Protein AF-0000000066074058 (afdb_homodimer)

Foldseek 3Di:
DQLQPDADDDAALPADADDPVNCVVLCVSLVQWDWDADPRATKTKHKKFADFQVVQVVLVVVLQVVCVVRVADWDWDGDTRMIMTIGDRPSHSYHDSNRSSSSNNSVVSCVVSVID/DQLQPDADDDAALPADADDPVNCVVLCVSLVQWDWDADPNATKTKHKKFADFQVVQVVLVVVLQVVCVVRVADWDWDGDTRMIMTIGDRPSHSYHDSNRSSSSNNSVVSCVVSVID

Nearest PDB structures (foldseek):
  2v6u-assembly1_A  TM=8.656E-01  e=1.182E-07  Toxoplasma gondii RH
  1ru0-assembly1_A  TM=8.839E-01  e=2.799E-07  Mus musculus
  4wil-assembly1_A  TM=8.843E-01  e=4.049E-07  Mus musculus
  3hxa-assembly1_D  TM=8.941E-01  e=5.180E-07  Rattus norvegicus
  4c45-assembly1_A  TM=8.573E-01  e=2.729E-06  Homo sapiens

Structure (mmCIF, N/CA/C/O backbone):
data_AF-0000000066074058-model_v1
#
loop_
_entity.id
_entity.type
_entity.pdbx_description
1 polymer 'Putative pterin-4-alpha-carbinolamine dehydratase 1'
#
loop_
_atom_site.group_PDB
_atom_site.id
_atom_site.type_symbol
_atom_site.label_atom_id
_atom_site.label_alt_id
_atom_site.label_comp_id
_atom_site.label_asym_id
_atom_site.label_entity_id
_atom_site.label_seq_id
_atom_site.pdbx_PDB_ins_code
_atom_site.Cartn_x
_atom_site.Cartn_y
_atom_site.Cartn_z
_atom_site.occupancy
_atom_site.B_iso_or_equiv
_atom_site.auth_seq_id
_atom_site.auth_comp_id
_atom_site.auth_asym_id
_atom_site.auth_atom_id
_atom_site.pdbx_PDB_model_num
ATOM 1 N N . MET A 1 1 ? 8.961 -29.406 -7.375 1 65.06 1 MET A N 1
ATOM 2 C CA . MET A 1 1 ? 9.688 -28.188 -7.734 1 65.06 1 MET A CA 1
ATOM 3 C C . MET A 1 1 ? 9.422 -27.078 -6.723 1 65.06 1 MET A C 1
ATOM 5 O O . MET A 1 1 ? 8.336 -27.016 -6.145 1 65.06 1 MET A O 1
ATOM 9 N N . ASN A 1 2 ? 10.461 -26.375 -6.328 1 87.06 2 ASN A N 1
ATOM 10 C CA . ASN A 1 2 ? 10.375 -25.297 -5.352 1 87.06 2 ASN A CA 1
ATOM 11 C C . ASN A 1 2 ? 9.625 -24.094 -5.914 1 87.06 2 ASN A C 1
ATOM 13 O O . ASN A 1 2 ? 9.828 -23.703 -7.07 1 87.06 2 ASN A O 1
ATOM 17 N N . LEU A 1 3 ? 8.648 -23.672 -5.285 1 92.69 3 LEU A N 1
ATOM 18 C CA . LEU A 1 3 ? 7.777 -22.578 -5.715 1 92.69 3 LEU A CA 1
ATOM 19 C C . LEU A 1 3 ? 8.594 -21.406 -6.223 1 92.69 3 LEU A C 1
ATOM 21 O O . LEU A 1 3 ? 8.234 -20.766 -7.223 1 92.69 3 LEU A O 1
ATOM 25 N N . THR A 1 4 ? 9.719 -21.172 -5.672 1 90.12 4 THR A N 1
ATOM 26 C CA . THR A 1 4 ? 10.508 -19.969 -5.969 1 90.12 4 THR A CA 1
ATOM 27 C C . THR A 1 4 ? 11.125 -20.062 -7.359 1 90.12 4 THR A C 1
ATOM 29 O O . THR A 1 4 ? 11.445 -19.047 -7.973 1 90.12 4 THR A O 1
ATOM 32 N N . GLU A 1 5 ? 11.203 -21.219 -7.887 1 92.25 5 GLU A N 1
ATOM 33 C CA . GLU A 1 5 ? 11.836 -21.438 -9.188 1 92.25 5 GLU A CA 1
ATOM 34 C C . GLU A 1 5 ? 10.805 -21.422 -10.312 1 92.25 5 GLU A C 1
ATOM 36 O O . GLU A 1 5 ? 11.164 -21.422 -11.492 1 92.25 5 GLU A O 1
ATOM 41 N N . GLN A 1 6 ? 9.641 -21.438 -9.945 1 93.5 6 GLN A N 1
ATOM 42 C CA . GLN A 1 6 ? 8.586 -21.453 -10.945 1 93.5 6 GLN A CA 1
ATOM 43 C C . GLN A 1 6 ? 8.305 -20.062 -11.477 1 93.5 6 GLN A C 1
ATOM 45 O O . GLN A 1 6 ? 8.742 -19.062 -10.891 1 93.5 6 GLN A O 1
ATOM 50 N N . ARG A 1 7 ? 7.656 -20.031 -12.641 1 95.19 7 ARG A N 1
ATOM 51 C CA . ARG A 1 7 ? 7.215 -18.781 -13.273 1 95.19 7 ARG A CA 1
ATOM 52 C C . ARG A 1 7 ? 5.695 -18.734 -13.367 1 95.19 7 ARG A C 1
ATOM 54 O O . ARG A 1 7 ? 5.035 -19.766 -13.492 1 95.19 7 ARG A O 1
ATOM 61 N N . CYS A 1 8 ? 5.238 -17.531 -13.312 1 96.06 8 CYS A N 1
ATOM 62 C CA . CYS A 1 8 ? 3.797 -17.359 -13.453 1 96.06 8 CYS A CA 1
ATOM 63 C C . CYS A 1 8 ? 3.35 -17.578 -14.891 1 96.06 8 CYS A C 1
ATOM 65 O O . CYS A 1 8 ? 4.129 -17.375 -15.82 1 96.06 8 CYS A O 1
ATOM 67 N N . THR A 1 9 ? 2.143 -18.016 -14.977 1 92.62 9 THR A N 1
ATOM 68 C CA . THR A 1 9 ? 1.479 -18.094 -16.281 1 92.62 9 THR A CA 1
ATOM 69 C C . THR A 1 9 ? 0.478 -16.953 -16.438 1 92.62 9 THR A C 1
ATOM 71 O O . THR A 1 9 ? 0.12 -16.281 -15.469 1 92.62 9 THR A O 1
ATOM 74 N N . ALA A 1 10 ? 0.08 -16.75 -17.75 1 87.12 10 ALA A N 1
ATOM 75 C CA . ALA A 1 10 ? -0.843 -15.648 -18.016 1 87.12 10 ALA A CA 1
ATOM 76 C C . ALA A 1 10 ? -2.16 -15.836 -17.266 1 87.12 10 ALA A C 1
ATOM 78 O O . ALA A 1 10 ? -2.686 -16.953 -17.203 1 87.12 10 ALA A O 1
ATOM 79 N N . CYS A 1 11 ? -2.584 -14.781 -16.719 1 83.75 11 CYS A N 1
ATOM 80 C CA . CYS A 1 11 ? -3.871 -14.82 -16.031 1 83.75 11 CYS A CA 1
ATOM 81 C C . CYS A 1 11 ? -5.023 -14.742 -17.031 1 83.75 11 CYS A C 1
ATOM 83 O O . CYS A 1 11 ? -5.07 -13.836 -17.859 1 83.75 11 CYS A O 1
ATOM 85 N N . ARG A 1 12 ? -5.812 -15.656 -16.953 1 88.56 12 ARG A N 1
ATOM 86 C CA . ARG A 1 12 ? -6.996 -15.742 -17.797 1 88.56 12 ARG A CA 1
ATOM 87 C C . ARG A 1 12 ? -8.242 -16.047 -16.984 1 88.56 12 ARG A C 1
ATOM 89 O O . ARG A 1 12 ? -8.164 -16.719 -15.953 1 88.56 12 ARG A O 1
ATOM 96 N N . PRO A 1 13 ? -9.375 -15.516 -17.469 1 90.75 13 PRO A N 1
ATOM 97 C CA . PRO A 1 13 ? -10.609 -15.742 -16.719 1 90.75 13 PRO A CA 1
ATOM 98 C C . PRO A 1 13 ? -10.945 -17.234 -16.562 1 90.75 13 PRO A C 1
ATOM 100 O O . PRO A 1 13 ? -11.703 -17.609 -15.672 1 90.75 13 PRO A O 1
ATOM 103 N N . ASP A 1 14 ? -10.383 -18.031 -17.406 1 90.88 14 ASP A N 1
ATOM 104 C CA . ASP A 1 14 ? -10.68 -19.453 -17.344 1 90.88 14 ASP A CA 1
ATOM 105 C C . ASP A 1 14 ? -9.547 -20.234 -16.672 1 90.88 14 ASP A C 1
ATOM 107 O O . ASP A 1 14 ? -9.539 -21.453 -16.688 1 90.88 14 ASP A O 1
ATOM 111 N N . ALA A 1 15 ? -8.672 -19.484 -16.125 1 91.19 15 ALA A N 1
ATOM 112 C CA . ALA A 1 15 ? -7.57 -20.141 -15.43 1 91.19 15 ALA A CA 1
ATOM 113 C C . ALA A 1 15 ? -8.078 -20.984 -14.266 1 91.19 15 ALA A C 1
ATOM 115 O O . ALA A 1 15 ? -9.016 -20.594 -13.57 1 91.19 15 ALA A O 1
ATOM 116 N N . PRO A 1 16 ? -7.527 -22.078 -14.055 1 93.06 16 PRO A N 1
ATOM 117 C CA . PRO A 1 16 ? -7.996 -22.953 -12.969 1 93.06 16 PRO A CA 1
ATOM 118 C C . PRO A 1 16 ? -7.676 -22.391 -11.586 1 93.06 16 PRO A C 1
ATOM 120 O O . PRO A 1 16 ? -6.562 -21.922 -11.344 1 93.06 16 PRO A O 1
ATOM 123 N N . ARG A 1 17 ? -8.672 -22.531 -10.719 1 95.81 17 ARG A N 1
ATOM 124 C CA . ARG A 1 17 ? -8.422 -22.281 -9.305 1 95.81 17 ARG A CA 1
ATOM 125 C C . ARG A 1 17 ? -7.68 -23.453 -8.664 1 95.81 17 ARG A C 1
ATOM 127 O O . ARG A 1 17 ? -7.863 -24.609 -9.062 1 95.81 17 ARG A O 1
ATOM 134 N N . VAL A 1 18 ? -6.883 -23.062 -7.73 1 96.5 18 VAL A N 1
ATOM 135 C CA . VAL A 1 18 ? -6.297 -24.156 -6.969 1 96.5 18 VAL A CA 1
ATOM 136 C C . VAL A 1 18 ? -7.383 -24.844 -6.141 1 96.5 18 VAL A C 1
ATOM 138 O O . VAL A 1 18 ? -8.281 -24.188 -5.617 1 96.5 18 VAL A O 1
ATOM 141 N N . GLY A 1 19 ? -7.355 -26.125 -6.086 1 95.38 19 GLY A N 1
ATOM 142 C CA . GLY A 1 19 ? -8.266 -26.906 -5.27 1 95.38 19 GLY A CA 1
ATOM 143 C C . GLY A 1 19 ? -7.68 -27.297 -3.924 1 95.38 19 GLY A C 1
ATOM 144 O O . GLY A 1 19 ? -6.531 -26.953 -3.621 1 95.38 19 GLY A O 1
ATOM 145 N N . ALA A 1 20 ? -8.469 -27.969 -3.174 1 96.12 20 ALA A N 1
ATOM 146 C CA . ALA A 1 20 ? -8.094 -28.344 -1.812 1 96.12 20 ALA A CA 1
ATOM 147 C C . ALA A 1 20 ? -6.812 -29.172 -1.803 1 96.12 20 ALA A C 1
ATOM 149 O O . ALA A 1 20 ? -5.941 -28.969 -0.953 1 96.12 20 ALA A O 1
ATOM 150 N N . ALA A 1 21 ? -6.699 -30.031 -2.662 1 96.81 21 ALA A N 1
ATOM 151 C CA . ALA A 1 21 ? -5.52 -30.906 -2.729 1 96.81 21 ALA A CA 1
ATOM 152 C C . ALA A 1 21 ? -4.27 -30.094 -3.072 1 96.81 21 ALA A C 1
ATOM 154 O O . ALA A 1 21 ? -3.209 -30.312 -2.479 1 96.81 21 ALA A O 1
ATOM 155 N N . GLU A 1 22 ? -4.422 -29.266 -4.055 1 96.38 22 GLU A N 1
ATOM 156 C CA . GLU A 1 22 ? -3.295 -28.422 -4.445 1 96.38 22 GLU A CA 1
ATOM 157 C C . GLU A 1 22 ? -2.883 -27.484 -3.314 1 96.38 22 GLU A C 1
ATOM 159 O O . GLU A 1 22 ? -1.69 -27.281 -3.076 1 96.38 22 GLU A O 1
ATOM 164 N N . ILE A 1 23 ? -3.848 -26.922 -2.654 1 97.19 23 ILE A N 1
ATOM 165 C CA . ILE A 1 23 ? -3.561 -26.047 -1.519 1 97.19 23 ILE A CA 1
ATOM 166 C C . ILE A 1 23 ? -2.773 -26.828 -0.463 1 97.19 23 ILE A C 1
ATOM 168 O O . ILE A 1 23 ? -1.804 -26.312 0.098 1 97.19 23 ILE A O 1
ATOM 172 N N . ALA A 1 24 ? -3.178 -28.016 -0.212 1 96.81 24 ALA A N 1
ATOM 173 C CA . ALA A 1 24 ? -2.523 -28.859 0.788 1 96.81 24 ALA A CA 1
ATOM 174 C C . ALA A 1 24 ? -1.065 -29.125 0.417 1 96.81 24 ALA A C 1
ATOM 176 O O . ALA A 1 24 ? -0.217 -29.297 1.295 1 96.81 24 ALA A O 1
ATOM 177 N N . GLU A 1 25 ? -0.834 -29.141 -0.792 1 96.31 25 GLU A N 1
ATOM 178 C CA . GLU A 1 25 ? 0.521 -29.359 -1.288 1 96.31 25 GLU A CA 1
ATOM 179 C C . GLU A 1 25 ? 1.338 -28.062 -1.257 1 96.31 25 GLU A C 1
ATOM 181 O O . GLU A 1 25 ? 2.502 -28.078 -0.848 1 96.31 25 GLU A O 1
ATOM 186 N N . LEU A 1 26 ? 0.793 -26.969 -1.676 1 97.44 26 LEU A N 1
ATOM 187 C CA . LEU A 1 26 ? 1.511 -25.734 -1.926 1 97.44 26 LEU A CA 1
ATOM 188 C C . LEU A 1 26 ? 1.667 -24.922 -0.641 1 97.44 26 LEU A C 1
ATOM 190 O O . LEU A 1 26 ? 2.73 -24.359 -0.385 1 97.44 26 LEU A O 1
ATOM 194 N N . HIS A 1 27 ? 0.686 -24.859 0.204 1 98 27 HIS A N 1
ATOM 195 C CA . HIS A 1 27 ? 0.625 -23.938 1.34 1 98 27 HIS A CA 1
ATOM 196 C C . HIS A 1 27 ? 1.728 -24.25 2.35 1 98 27 HIS A C 1
ATOM 198 O O . HIS A 1 27 ? 2.34 -23.328 2.9 1 98 27 HIS A O 1
ATOM 204 N N . PRO A 1 28 ? 2.076 -25.547 2.598 1 97.69 28 PRO A N 1
ATOM 205 C CA . PRO A 1 28 ? 3.156 -25.859 3.539 1 97.69 28 PRO A CA 1
ATOM 206 C C . PRO A 1 28 ? 4.496 -25.266 3.109 1 97.69 28 PRO A C 1
ATOM 208 O O . PRO A 1 28 ? 5.41 -25.141 3.93 1 97.69 28 PRO A O 1
ATOM 211 N N . GLN A 1 29 ? 4.613 -24.922 1.858 1 97.31 29 GLN A N 1
ATOM 212 C CA . GLN A 1 29 ? 5.859 -24.359 1.337 1 97.31 29 GLN A CA 1
ATOM 213 C C . GLN A 1 29 ? 5.969 -22.875 1.643 1 97.31 29 GLN A C 1
ATOM 215 O O . GLN A 1 29 ? 7.039 -22.281 1.486 1 97.31 29 GLN A O 1
ATOM 220 N N . ILE A 1 30 ? 4.93 -22.266 1.998 1 98.12 30 ILE A N 1
ATOM 221 C CA . ILE A 1 30 ? 4.871 -20.859 2.414 1 98.12 30 ILE A CA 1
ATOM 222 C C . ILE A 1 30 ? 4.145 -20.75 3.75 1 98.12 30 ILE A C 1
ATOM 224 O O . ILE A 1 30 ? 3.123 -20.062 3.854 1 98.12 30 ILE A O 1
ATOM 228 N N . PRO A 1 31 ? 4.68 -21.266 4.777 1 97.69 31 PRO A N 1
ATOM 229 C CA . PRO A 1 31 ? 3.947 -21.484 6.023 1 97.69 31 PRO A CA 1
ATOM 230 C C . PRO A 1 31 ? 3.586 -20.188 6.742 1 97.69 31 PRO A C 1
ATOM 232 O O . PRO A 1 31 ? 2.691 -20.172 7.594 1 97.69 31 PRO A O 1
ATOM 235 N N . ALA A 1 32 ? 4.215 -19.094 6.434 1 98.5 32 ALA A N 1
ATOM 236 C CA . ALA A 1 32 ? 3.945 -17.844 7.129 1 98.5 32 ALA A CA 1
ATOM 237 C C . ALA A 1 32 ? 2.789 -17.094 6.477 1 98.5 32 ALA A C 1
ATOM 239 O O . ALA A 1 32 ? 2.34 -16.062 6.992 1 98.5 32 ALA A O 1
ATOM 240 N N . TRP A 1 33 ? 2.383 -17.547 5.328 1 98.81 33 TRP A N 1
ATOM 241 C CA . TRP A 1 33 ? 1.274 -16.922 4.613 1 98.81 33 TRP A CA 1
ATOM 242 C C . TRP A 1 33 ? -0.063 -17.469 5.102 1 98.81 33 TRP A C 1
ATOM 244 O O . TRP A 1 33 ? -0.198 -18.672 5.34 1 98.81 33 TRP A O 1
ATOM 254 N N . ARG A 1 34 ? -1.002 -16.641 5.211 1 98.81 34 ARG A N 1
ATOM 255 C CA . ARG A 1 34 ? -2.361 -17.016 5.578 1 98.81 34 ARG A CA 1
ATOM 256 C C . ARG A 1 34 ? -3.295 -16.938 4.375 1 98.81 34 ARG A C 1
ATOM 258 O O . ARG A 1 34 ? -3.188 -16.031 3.557 1 98.81 34 ARG A O 1
ATOM 265 N N . ILE A 1 35 ? -4.172 -17.891 4.316 1 98.62 35 ILE A N 1
ATOM 266 C CA . ILE A 1 35 ? -5.277 -17.781 3.371 1 98.62 35 ILE A CA 1
ATOM 267 C C . ILE A 1 35 ? -6.477 -17.109 4.047 1 98.62 35 ILE A C 1
ATOM 269 O O . ILE A 1 35 ? -7.016 -17.641 5.023 1 98.62 35 ILE A O 1
ATOM 273 N N . VAL A 1 36 ? -6.855 -15.992 3.564 1 98.62 36 VAL A N 1
ATOM 274 C CA . VAL A 1 36 ? -7.965 -15.227 4.133 1 98.62 36 VAL A CA 1
ATOM 275 C C . VAL A 1 36 ? -9.047 -15.023 3.074 1 98.62 36 VAL A C 1
ATOM 277 O O . VAL A 1 36 ? -8.797 -15.203 1.88 1 98.62 36 VAL A O 1
ATOM 280 N N . GLU A 1 37 ? -10.188 -14.742 3.557 1 97.88 37 GLU A N 1
ATOM 281 C CA . GLU A 1 37 ? -11.289 -14.391 2.658 1 97.88 37 GLU A CA 1
ATOM 282 C C . GLU A 1 37 ? -11.703 -12.938 2.832 1 97.88 37 GLU A C 1
ATOM 284 O O . GLU A 1 37 ? -12.039 -12.508 3.938 1 97.88 37 GLU A O 1
ATOM 289 N N . ILE A 1 38 ? -11.633 -12.195 1.768 1 96.38 38 ILE A N 1
ATOM 290 C CA . ILE A 1 38 ? -12.055 -10.805 1.761 1 96.38 38 ILE A CA 1
ATOM 291 C C . ILE A 1 38 ? -13.148 -10.602 0.715 1 96.38 38 ILE A C 1
ATOM 293 O O . ILE A 1 38 ? -12.922 -10.805 -0.48 1 96.38 38 ILE A O 1
ATOM 297 N N . GLU A 1 39 ? -14.281 -10.227 1.19 1 95.06 39 GLU A N 1
ATOM 298 C CA . GLU A 1 39 ? -15.43 -10.016 0.314 1 95.06 39 GLU A CA 1
ATOM 299 C C . GLU A 1 39 ? -15.68 -11.242 -0.564 1 95.06 39 GLU A C 1
ATOM 301 O O . GLU A 1 39 ? -15.859 -11.109 -1.778 1 95.06 39 GLU A O 1
ATOM 306 N N . GLY A 1 40 ? -15.5 -12.352 -0.055 1 96.31 40 GLY A N 1
ATOM 307 C CA . GLY A 1 40 ? -15.82 -13.602 -0.718 1 96.31 40 GLY A CA 1
ATOM 308 C C . GLY A 1 40 ? -14.695 -14.117 -1.597 1 96.31 40 GLY A C 1
ATOM 309 O O . GLY A 1 40 ? -14.852 -15.125 -2.291 1 96.31 40 GLY A O 1
ATOM 310 N N . THR A 1 41 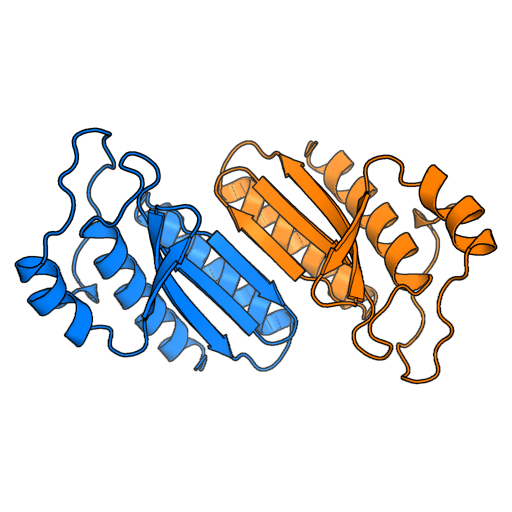? -13.562 -13.469 -1.601 1 97.69 41 THR A N 1
ATOM 311 C CA . THR A 1 41 ? -12.43 -13.836 -2.447 1 97.69 41 THR A CA 1
ATOM 312 C C . THR A 1 41 ? -11.25 -14.305 -1.601 1 97.69 41 THR A C 1
ATOM 314 O O . THR A 1 41 ? -10.742 -13.547 -0.771 1 97.69 41 THR A O 1
ATOM 317 N N . PRO A 1 42 ? -10.875 -15.562 -1.79 1 98.25 42 PRO A N 1
ATOM 318 C CA . PRO A 1 42 ? -9.68 -16 -1.068 1 98.25 42 PRO A CA 1
ATOM 319 C C . PRO A 1 42 ? -8.406 -15.32 -1.566 1 98.25 42 PRO A C 1
ATOM 321 O O . PRO A 1 42 ? -8.25 -15.094 -2.77 1 98.25 42 PRO A O 1
ATOM 324 N N . ARG A 1 43 ? -7.523 -14.992 -0.591 1 98.69 43 ARG A N 1
ATOM 325 C CA . ARG A 1 43 ? -6.242 -14.344 -0.856 1 98.69 43 ARG A CA 1
ATOM 326 C C . ARG A 1 43 ? -5.148 -14.914 0.041 1 98.69 43 ARG A C 1
ATOM 328 O O . ARG A 1 43 ? -5.43 -15.422 1.126 1 98.69 43 ARG A O 1
ATOM 335 N N . LEU A 1 44 ? -3.941 -14.938 -0.45 1 98.88 44 LEU A N 1
ATOM 336 C CA . LEU A 1 44 ? -2.76 -15.141 0.381 1 98.88 44 LEU A CA 1
ATOM 337 C C . LEU A 1 44 ? -2.264 -13.82 0.96 1 98.88 44 LEU A C 1
ATOM 339 O O . LEU A 1 44 ? -1.997 -12.875 0.217 1 98.88 44 LEU A O 1
ATOM 343 N N . GLU A 1 45 ? -2.139 -13.766 2.33 1 98.94 45 GLU A N 1
ATOM 344 C CA . GLU A 1 45 ? -1.68 -12.523 2.941 1 98.94 45 GLU A CA 1
ATOM 345 C C . GLU A 1 45 ? -0.553 -12.781 3.938 1 98.94 45 GLU A C 1
ATOM 347 O O . GLU A 1 45 ? -0.568 -13.781 4.656 1 98.94 45 GLU A O 1
ATOM 352 N N . ARG A 1 46 ? 0.362 -11.922 3.953 1 98.88 46 ARG A N 1
ATOM 353 C CA . ARG A 1 46 ? 1.449 -11.898 4.926 1 98.88 46 ARG A CA 1
ATOM 354 C C . ARG A 1 46 ? 1.919 -10.477 5.195 1 98.88 46 ARG A C 1
ATOM 356 O O . ARG A 1 46 ? 2.02 -9.664 4.27 1 98.88 46 ARG A O 1
ATOM 363 N N . GLN A 1 47 ? 2.088 -10.141 6.441 1 98.88 47 GLN A N 1
ATOM 364 C CA . GLN A 1 47 ? 2.656 -8.867 6.867 1 98.88 47 GLN A CA 1
ATOM 365 C C . GLN A 1 47 ? 4.152 -8.992 7.137 1 98.88 47 GLN A C 1
ATOM 367 O O . GLN A 1 47 ? 4.586 -9.898 7.855 1 98.88 47 GLN A O 1
ATOM 372 N N . PHE A 1 48 ? 4.938 -8.125 6.531 1 98.94 48 PHE A N 1
ATOM 373 C CA . PHE A 1 48 ? 6.379 -8.078 6.73 1 98.94 48 PHE A CA 1
ATOM 374 C C . PHE A 1 48 ? 6.773 -6.875 7.57 1 98.94 48 PHE A C 1
ATOM 376 O O . PHE A 1 48 ? 6.258 -5.773 7.367 1 98.94 48 PHE A O 1
ATOM 383 N N . ARG A 1 49 ? 7.699 -7.082 8.539 1 98.69 49 ARG A N 1
ATOM 384 C CA . ARG A 1 49 ? 8.211 -6.012 9.383 1 98.69 49 ARG A CA 1
ATOM 385 C C . ARG A 1 49 ? 9.57 -5.52 8.883 1 98.69 49 ARG A C 1
ATOM 387 O O . ARG A 1 49 ? 10.43 -6.32 8.516 1 98.69 49 ARG A O 1
ATOM 394 N N . LEU A 1 50 ? 9.68 -4.246 8.766 1 98.56 50 LEU A N 1
ATOM 395 C CA . LEU A 1 50 ? 10.898 -3.541 8.367 1 98.56 50 LEU A CA 1
ATOM 396 C C . LEU A 1 50 ? 11.312 -2.537 9.438 1 98.56 50 LEU A C 1
ATOM 398 O O . LEU A 1 50 ? 10.586 -2.324 10.414 1 98.56 50 LEU A O 1
ATOM 402 N N . ARG A 1 51 ? 12.461 -1.932 9.289 1 97.31 51 ARG A N 1
ATOM 403 C CA . ARG A 1 51 ? 13.008 -1.059 10.32 1 97.31 51 ARG A CA 1
ATOM 404 C C . ARG A 1 51 ? 12.289 0.287 10.336 1 97.31 51 ARG A C 1
ATOM 406 O O . ARG A 1 51 ? 12.117 0.894 11.398 1 97.31 51 ARG A O 1
ATOM 413 N N . ASP A 1 52 ? 11.969 0.818 9.203 1 98 52 ASP A N 1
ATOM 414 C CA . ASP A 1 52 ? 11.367 2.143 9.086 1 98 52 ASP A CA 1
ATOM 415 C C . ASP A 1 52 ? 10.57 2.27 7.785 1 98 52 ASP A C 1
ATOM 417 O O . ASP A 1 52 ? 10.367 1.282 7.078 1 98 52 ASP A O 1
ATOM 421 N N . PHE A 1 53 ? 10.086 3.475 7.621 1 98.56 53 PHE A N 1
ATOM 422 C CA . PHE A 1 53 ? 9.234 3.715 6.465 1 98.56 53 PHE A CA 1
ATOM 423 C C . PHE A 1 53 ? 10.031 3.621 5.172 1 98.56 53 PHE A C 1
ATOM 425 O O . PHE A 1 53 ? 9.547 3.098 4.168 1 98.56 53 PHE A O 1
ATOM 432 N N . ARG A 1 54 ? 11.234 4.086 5.18 1 98.31 54 ARG A N 1
ATOM 433 C CA . ARG A 1 54 ? 12.102 4.035 4.004 1 98.31 54 ARG A CA 1
ATOM 434 C C . ARG A 1 54 ? 12.328 2.598 3.551 1 98.31 54 ARG A C 1
ATOM 436 O O . ARG A 1 54 ? 12.25 2.295 2.357 1 98.31 54 ARG A O 1
ATOM 443 N N . GLU A 1 55 ? 12.586 1.72 4.461 1 98.69 55 GLU A N 1
ATOM 444 C CA . GLU A 1 55 ? 12.781 0.313 4.121 1 98.69 55 GLU A CA 1
ATOM 445 C C . GLU A 1 55 ? 11.477 -0.329 3.66 1 98.69 55 GLU A C 1
ATOM 447 O O . GLU A 1 55 ? 11.484 -1.214 2.801 1 98.69 55 GLU A O 1
ATOM 452 N N . ALA A 1 56 ? 10.383 0.112 4.25 1 98.88 56 ALA A N 1
ATOM 453 C CA . ALA A 1 56 ? 9.086 -0.404 3.814 1 98.88 56 ALA A CA 1
ATOM 454 C C . ALA A 1 56 ? 8.812 -0.034 2.359 1 98.88 56 ALA A C 1
ATOM 456 O O . ALA A 1 56 ? 8.367 -0.874 1.571 1 98.88 56 ALA A O 1
ATOM 457 N N . ILE A 1 57 ? 9.102 1.239 2.02 1 98.88 57 ILE A N 1
ATOM 458 C CA . ILE A 1 57 ? 8.914 1.679 0.642 1 98.88 57 ILE A CA 1
ATOM 459 C C . ILE A 1 57 ? 9.844 0.887 -0.281 1 98.88 57 ILE A C 1
ATOM 461 O O . ILE A 1 57 ? 9.414 0.419 -1.341 1 98.88 57 ILE A O 1
ATOM 465 N N . ALA A 1 58 ? 11.062 0.655 0.12 1 98.81 58 ALA A N 1
ATOM 466 C CA . ALA A 1 58 ? 12.008 -0.098 -0.695 1 98.81 58 ALA A CA 1
ATOM 467 C C . ALA A 1 58 ? 11.523 -1.526 -0.925 1 98.81 58 ALA A C 1
ATOM 469 O O . ALA A 1 58 ? 11.656 -2.064 -2.025 1 98.81 58 ALA A O 1
ATOM 470 N N . PHE A 1 59 ? 11.031 -2.182 0.114 1 98.94 59 PHE A N 1
ATOM 471 C CA . PHE A 1 59 ? 10.5 -3.533 -0.006 1 98.94 59 PHE A CA 1
ATOM 472 C C . PHE A 1 59 ? 9.32 -3.564 -0.966 1 98.94 59 PHE A C 1
ATOM 474 O O . PHE A 1 59 ? 9.219 -4.461 -1.805 1 98.94 59 PHE A O 1
ATOM 481 N N . THR A 1 60 ? 8.43 -2.564 -0.814 1 98.94 60 THR A N 1
ATOM 482 C CA . THR A 1 60 ? 7.293 -2.424 -1.72 1 98.94 60 THR A CA 1
ATOM 483 C C . THR A 1 60 ? 7.766 -2.357 -3.17 1 98.94 60 THR A C 1
ATOM 485 O O . THR A 1 60 ? 7.211 -3.033 -4.039 1 98.94 60 THR A O 1
ATOM 488 N N . VAL A 1 61 ? 8.781 -1.602 -3.434 1 98.88 61 VAL A N 1
ATOM 489 C CA . VAL A 1 61 ? 9.32 -1.433 -4.777 1 98.88 61 VAL A CA 1
ATOM 490 C C . VAL A 1 61 ? 9.898 -2.756 -5.273 1 98.88 61 VAL A C 1
ATOM 492 O O . VAL A 1 61 ? 9.656 -3.16 -6.414 1 98.88 61 VAL A O 1
ATOM 495 N N . ARG A 1 62 ? 10.609 -3.441 -4.445 1 98.88 62 ARG A N 1
ATOM 496 C CA . ARG A 1 62 ? 11.234 -4.703 -4.84 1 98.88 62 ARG A CA 1
ATOM 497 C C . ARG A 1 62 ? 10.18 -5.75 -5.18 1 98.88 62 ARG A C 1
ATOM 499 O O . ARG A 1 62 ? 10.297 -6.453 -6.188 1 98.88 62 ARG A O 1
ATOM 506 N N . VAL A 1 63 ? 9.211 -5.926 -4.309 1 98.88 63 VAL A N 1
ATOM 507 C CA . VAL A 1 63 ? 8.125 -6.855 -4.594 1 98.88 63 VAL A CA 1
ATOM 508 C C . VAL A 1 63 ? 7.418 -6.445 -5.883 1 98.88 63 VAL A C 1
ATOM 510 O O . VAL A 1 63 ? 7.078 -7.293 -6.711 1 98.88 63 VAL A O 1
ATOM 513 N N . GLY A 1 64 ? 7.176 -5.125 -6.059 1 98.88 64 GLY A N 1
ATOM 514 C CA . GLY A 1 64 ? 6.559 -4.613 -7.273 1 98.88 64 GLY A CA 1
ATOM 515 C C . GLY A 1 64 ? 7.328 -4.969 -8.531 1 98.88 64 GLY A C 1
ATOM 516 O O . GLY A 1 64 ? 6.734 -5.297 -9.555 1 98.88 64 GLY A O 1
ATOM 517 N N . GLU A 1 65 ? 8.648 -4.812 -8.477 1 98.75 65 GLU A N 1
ATOM 518 C CA . GLU A 1 65 ? 9.492 -5.164 -9.609 1 98.75 65 GLU A CA 1
ATOM 519 C C . GLU A 1 65 ? 9.328 -6.633 -9.992 1 98.75 65 GLU A C 1
ATOM 521 O O . GLU A 1 65 ? 9.234 -6.969 -11.172 1 98.75 65 GLU A O 1
ATOM 526 N N . GLU A 1 66 ? 9.336 -7.516 -9 1 98.56 66 GLU A N 1
ATOM 527 C CA . GLU A 1 66 ? 9.109 -8.938 -9.266 1 98.56 66 GLU A CA 1
ATOM 528 C C . GLU A 1 66 ? 7.723 -9.18 -9.852 1 98.56 66 GLU A C 1
ATOM 530 O O . GLU A 1 66 ? 7.566 -9.984 -10.766 1 98.56 66 GLU A O 1
ATOM 535 N N . ALA A 1 67 ? 6.715 -8.531 -9.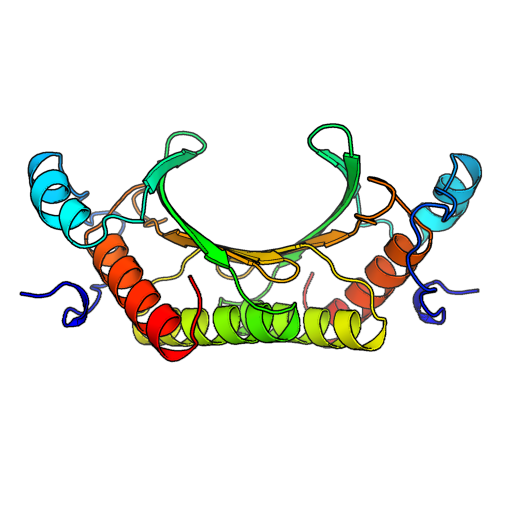305 1 98.62 67 ALA A N 1
ATOM 536 C CA . ALA A 1 67 ? 5.344 -8.625 -9.805 1 98.62 67 ALA A CA 1
ATOM 537 C C . ALA A 1 67 ? 5.27 -8.258 -11.281 1 98.62 67 ALA A C 1
ATOM 539 O O . ALA A 1 67 ? 4.609 -8.938 -12.07 1 98.62 67 ALA A O 1
ATOM 540 N N . GLU A 1 68 ? 5.973 -7.156 -11.656 1 98.31 68 GLU A N 1
ATOM 541 C CA . GLU A 1 68 ? 6.023 -6.727 -13.055 1 98.31 68 GLU A CA 1
ATOM 542 C C . GLU A 1 68 ? 6.715 -7.77 -13.922 1 98.31 68 GLU A C 1
ATOM 544 O O . GLU A 1 68 ? 6.23 -8.102 -15.008 1 98.31 68 GLU A O 1
ATOM 549 N N . ALA A 1 69 ? 7.812 -8.281 -13.453 1 97.81 69 ALA A N 1
ATOM 550 C CA . ALA A 1 69 ? 8.578 -9.273 -14.203 1 97.81 69 ALA A CA 1
ATOM 551 C C . ALA A 1 69 ? 7.742 -10.516 -14.477 1 97.81 69 ALA A C 1
ATOM 553 O O . ALA A 1 69 ? 7.875 -11.148 -15.531 1 97.81 69 ALA A O 1
ATOM 554 N N . GLU A 1 70 ? 6.883 -10.859 -13.57 1 97.81 70 GLU A N 1
ATOM 555 C CA . GLU A 1 70 ? 6.098 -12.086 -13.656 1 97.81 70 GLU A CA 1
ATOM 556 C C . GLU A 1 70 ? 4.723 -11.828 -14.266 1 97.81 70 GLU A C 1
ATOM 558 O O . GLU A 1 70 ? 3.988 -12.766 -14.578 1 97.81 70 GLU A O 1
ATOM 563 N N . GLY A 1 71 ? 4.391 -10.547 -14.367 1 97 71 GLY A N 1
ATOM 564 C CA . GLY A 1 71 ? 3.094 -10.195 -14.93 1 97 71 GLY A CA 1
ATOM 565 C C . GLY A 1 71 ? 1.934 -10.57 -14.023 1 97 71 GLY A C 1
ATOM 566 O O . GLY A 1 71 ? 0.859 -10.938 -14.5 1 97 71 GLY A O 1
ATOM 567 N N . HIS A 1 72 ? 2.064 -10.641 -12.742 1 98.12 72 HIS A N 1
ATOM 568 C CA . HIS A 1 72 ? 1.079 -10.938 -11.703 1 98.12 72 HIS A CA 1
ATOM 569 C C . HIS A 1 72 ? 1.209 -9.969 -10.531 1 98.12 72 HIS A C 1
ATOM 571 O O . HIS A 1 72 ? 2.295 -9.805 -9.977 1 98.12 72 HIS A O 1
ATOM 577 N N . HIS A 1 73 ? 0.063 -9.297 -10.211 1 98.62 73 HIS A N 1
ATOM 578 C CA . HIS A 1 73 ? 0.206 -8.125 -9.359 1 98.62 73 HIS A CA 1
ATOM 579 C C . HIS A 1 73 ? -0.576 -8.289 -8.062 1 98.62 73 HIS A C 1
ATOM 581 O O . HIS A 1 73 ? -1.714 -8.766 -8.07 1 98.62 73 HIS A O 1
ATOM 587 N N . PRO A 1 74 ? 0.047 -7.91 -6.945 1 98.75 74 PRO A N 1
ATOM 588 C CA . PRO A 1 74 ? -0.562 -7.98 -5.617 1 98.75 74 PRO A CA 1
ATOM 589 C C . PRO A 1 74 ? -1.245 -6.676 -5.211 1 98.75 74 PRO A C 1
ATOM 591 O O . PRO A 1 74 ? -1.274 -5.719 -5.992 1 98.75 74 PRO A O 1
ATOM 594 N N . ALA A 1 75 ? -1.836 -6.676 -4.082 1 98.88 75 ALA A N 1
ATOM 595 C CA . ALA A 1 75 ? -2.064 -5.477 -3.277 1 98.88 75 ALA A CA 1
ATOM 596 C C . ALA A 1 75 ? -0.979 -5.312 -2.217 1 98.88 75 ALA A C 1
ATOM 598 O O . ALA A 1 75 ? -0.608 -6.277 -1.544 1 98.88 75 ALA A O 1
ATOM 599 N N . LEU A 1 76 ? -0.379 -4.105 -2.053 1 98.94 76 LEU A N 1
ATOM 600 C CA . LEU A 1 76 ? 0.682 -3.797 -1.101 1 98.94 76 LEU A CA 1
ATOM 601 C C . LEU A 1 76 ? 0.267 -2.662 -0.171 1 98.94 76 LEU A C 1
ATOM 603 O O . LEU A 1 76 ? 0.103 -1.522 -0.612 1 98.94 76 LEU A O 1
ATOM 607 N N . LEU A 1 77 ? 0.018 -2.979 1.059 1 98.94 77 LEU A N 1
ATOM 608 C CA . LEU A 1 77 ? -0.223 -1.948 2.064 1 98.94 77 LEU A CA 1
ATOM 609 C C . LEU A 1 77 ? 1.068 -1.582 2.787 1 98.94 77 LEU A C 1
ATOM 611 O O . LEU A 1 77 ? 1.601 -2.383 3.561 1 98.94 77 LEU A O 1
A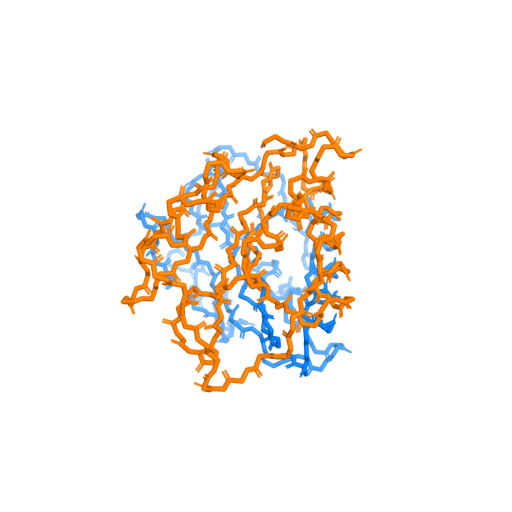TOM 615 N N . THR A 1 78 ? 1.556 -0.399 2.525 1 98.94 78 THR A N 1
ATOM 616 C CA . THR A 1 78 ? 2.814 0.082 3.086 1 98.94 78 THR A CA 1
ATOM 617 C C . THR A 1 78 ? 2.559 1.09 4.203 1 98.94 78 THR A C 1
ATOM 619 O O . THR A 1 78 ? 1.854 2.082 4.004 1 98.94 78 THR A O 1
ATOM 622 N N . GLU A 1 79 ? 3.055 0.816 5.344 1 98.56 79 GLU A N 1
ATOM 623 C CA . GLU A 1 79 ? 3.012 1.664 6.531 1 98.56 79 GLU A CA 1
ATOM 624 C C . GLU A 1 79 ? 4.391 1.782 7.176 1 98.56 79 GLU A C 1
ATOM 626 O O . GLU A 1 79 ? 5.355 1.186 6.695 1 98.56 79 GLU A O 1
ATOM 631 N N . TRP A 1 80 ? 4.445 2.656 8.164 1 97.81 80 TRP A N 1
ATOM 632 C CA . TRP A 1 80 ? 5.723 2.768 8.859 1 97.81 80 TRP A CA 1
ATOM 633 C C . TRP A 1 80 ? 6.215 1.396 9.312 1 97.81 80 TRP A C 1
ATOM 635 O O . TRP A 1 80 ? 5.594 0.759 10.172 1 97.81 80 TRP A O 1
ATOM 645 N N . GLY A 1 81 ? 7.289 0.916 8.766 1 98.12 81 GLY A N 1
ATOM 646 C CA . GLY A 1 81 ? 8 -0.277 9.195 1 98.12 81 GLY A CA 1
ATOM 647 C C . GLY A 1 81 ? 7.277 -1.563 8.844 1 98.12 81 GLY A C 1
ATOM 648 O O . GLY A 1 81 ? 7.52 -2.605 9.453 1 98.12 81 GLY A O 1
ATOM 649 N N . SER A 1 82 ? 6.371 -1.453 7.957 1 98.62 82 SER A N 1
ATOM 650 C CA . SER A 1 82 ? 5.59 -2.652 7.672 1 98.62 82 SER A CA 1
ATOM 651 C C . SER A 1 82 ? 5.031 -2.627 6.254 1 98.62 82 SER A C 1
ATOM 653 O O . SER A 1 82 ? 4.652 -1.567 5.75 1 98.62 82 SER A O 1
ATOM 655 N N . VAL A 1 83 ? 4.969 -3.803 5.598 1 98.94 83 VAL A N 1
ATOM 656 C CA . VAL A 1 83 ? 4.262 -3.998 4.34 1 98.94 83 VAL A CA 1
ATOM 657 C C . VAL A 1 83 ? 3.408 -5.262 4.414 1 98.94 83 VAL A C 1
ATOM 659 O O . VAL A 1 83 ? 3.92 -6.348 4.688 1 98.94 83 VAL A O 1
ATOM 662 N N . LYS A 1 84 ? 2.127 -5.137 4.266 1 98.94 84 LYS A N 1
ATOM 663 C CA . LYS A 1 84 ? 1.249 -6.289 4.066 1 98.94 84 LYS A CA 1
ATOM 664 C C . LYS A 1 84 ? 1.078 -6.598 2.584 1 98.94 84 LYS A C 1
ATOM 666 O O . LYS A 1 84 ? 0.727 -5.715 1.796 1 98.94 84 LYS A O 1
ATOM 671 N N . VAL A 1 85 ? 1.365 -7.797 2.262 1 98.94 85 VAL A N 1
ATOM 672 C CA . VAL A 1 85 ? 1.284 -8.242 0.874 1 98.94 85 VAL A CA 1
ATOM 673 C C . VAL A 1 85 ? 0.109 -9.203 0.708 1 98.94 85 VAL A C 1
ATOM 675 O O . VAL A 1 85 ? -0.065 -10.125 1.51 1 98.94 85 VAL A O 1
ATOM 678 N N . SER A 1 86 ? -0.701 -8.961 -0.293 1 98.94 86 SER A N 1
ATOM 679 C CA . SER A 1 86 ? -1.838 -9.812 -0.618 1 98.94 86 SER A CA 1
ATOM 680 C C . SER A 1 86 ? -1.783 -10.281 -2.068 1 98.94 86 SER A C 1
ATOM 682 O O . SER A 1 86 ? -1.715 -9.461 -2.986 1 98.94 86 SER A O 1
ATOM 684 N N . TRP A 1 87 ? -1.776 -11.562 -2.236 1 98.81 87 TRP A N 1
ATOM 685 C CA . TRP A 1 87 ? -1.793 -12.156 -3.566 1 98.81 87 TRP A CA 1
ATOM 686 C C . TRP A 1 87 ? -3.117 -12.867 -3.828 1 98.81 87 TRP A C 1
ATOM 688 O O . TRP A 1 87 ? -3.582 -13.656 -2.998 1 98.81 87 TRP A O 1
ATOM 698 N N . TRP A 1 88 ? -3.75 -12.609 -4.918 1 98.25 88 TRP A N 1
ATOM 699 C CA . TRP A 1 88 ? -4.852 -13.359 -5.508 1 98.25 88 TRP A CA 1
ATOM 700 C C . TRP A 1 88 ? -4.98 -13.062 -6.996 1 98.25 88 TRP A C 1
ATOM 702 O O . TRP A 1 88 ? -4.367 -12.125 -7.504 1 98.25 88 TRP A O 1
ATOM 712 N N . THR A 1 89 ? -5.684 -13.859 -7.652 1 97.69 89 THR A N 1
ATOM 713 C CA . THR A 1 89 ? -5.91 -13.641 -9.078 1 97.69 89 THR A CA 1
ATOM 714 C C . THR A 1 89 ? -7.258 -12.961 -9.312 1 97.69 89 THR A C 1
ATOM 716 O O . THR A 1 89 ? -8.305 -13.57 -9.086 1 97.69 89 THR A O 1
ATOM 719 N N . HIS A 1 90 ? -7.137 -11.719 -9.789 1 94.88 90 HIS A N 1
ATOM 720 C CA . HIS A 1 90 ? -8.32 -10.891 -9.984 1 94.88 90 HIS A CA 1
ATOM 721 C C . HIS A 1 90 ? -9.266 -11.523 -11 1 94.88 90 HIS A C 1
ATOM 723 O O . HIS A 1 90 ? -10.484 -11.547 -10.789 1 94.88 90 HIS A O 1
ATOM 729 N N . ALA A 1 91 ? -8.734 -12.109 -12.047 1 94.19 91 ALA A N 1
ATOM 730 C CA . ALA A 1 91 ? -9.516 -12.602 -13.18 1 94.19 91 ALA A CA 1
ATOM 731 C C . ALA A 1 91 ? -10.445 -13.734 -12.75 1 94.19 91 ALA A C 1
ATOM 733 O O . ALA A 1 91 ? -11.484 -13.961 -13.367 1 94.19 91 ALA A O 1
ATOM 734 N N . ILE A 1 92 ? -10.133 -14.453 -11.703 1 95.62 92 ILE A N 1
ATOM 735 C CA . ILE A 1 92 ? -10.938 -15.602 -11.297 1 95.62 92 ILE A CA 1
ATOM 736 C C . ILE A 1 92 ? -11.477 -15.375 -9.883 1 95.62 92 ILE A C 1
ATOM 738 O O . ILE A 1 92 ? -12.055 -16.281 -9.281 1 95.62 92 ILE A O 1
ATOM 742 N N . ALA A 1 93 ? -11.195 -14.234 -9.305 1 95.12 93 ALA A N 1
ATOM 743 C CA . ALA A 1 93 ? -11.609 -13.867 -7.953 1 95.12 93 ALA A CA 1
ATOM 744 C C . ALA A 1 93 ? -11.242 -14.953 -6.949 1 95.12 93 ALA A C 1
ATOM 746 O O . ALA A 1 93 ? -12.078 -15.398 -6.168 1 95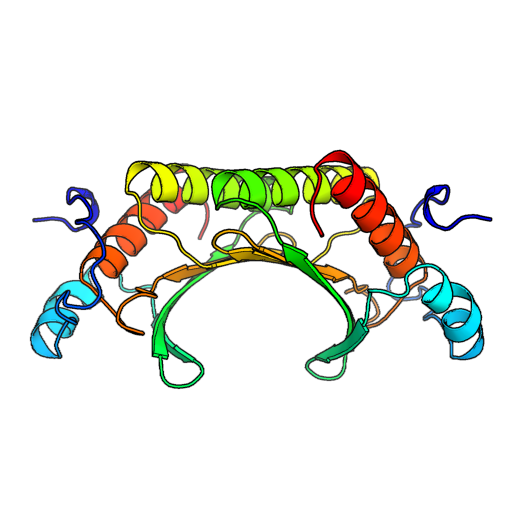.12 93 ALA A O 1
ATOM 747 N N . GLY A 1 94 ? -9.969 -15.383 -7.051 1 97 94 GLY A N 1
ATOM 748 C CA . GLY A 1 94 ? -9.539 -16.484 -6.207 1 97 94 GLY A CA 1
ATOM 749 C C . GLY A 1 94 ? -8.055 -16.781 -6.328 1 97 94 GLY A C 1
ATOM 750 O O . GLY A 1 94 ? -7.277 -15.914 -6.75 1 97 94 GLY A O 1
ATOM 751 N N . LEU A 1 95 ? -7.754 -17.984 -5.852 1 98.19 95 LEU A N 1
ATOM 752 C CA . LEU A 1 95 ? -6.344 -18.344 -5.809 1 98.19 95 LEU A CA 1
ATOM 753 C C . LEU A 1 95 ? -5.969 -19.219 -7.008 1 98.19 95 LEU A C 1
ATOM 755 O O . LEU A 1 95 ? -6.68 -20.172 -7.328 1 98.19 95 LEU A O 1
ATOM 759 N N . HIS A 1 96 ? -4.953 -18.844 -7.664 1 98.12 96 HIS A N 1
ATOM 760 C CA . HIS A 1 96 ? -4.254 -19.562 -8.719 1 98.12 96 HIS A CA 1
ATOM 761 C C . HIS A 1 96 ? -2.852 -19.969 -8.266 1 98.12 96 HIS A C 1
ATOM 763 O O . HIS A 1 96 ? -2.311 -19.391 -7.32 1 98.12 96 HIS A O 1
ATOM 769 N N . ARG A 1 97 ? -2.311 -20.922 -8.883 1 97.31 97 ARG A N 1
ATOM 770 C CA . ARG A 1 97 ? -0.949 -21.328 -8.555 1 97.31 97 ARG A CA 1
ATOM 771 C C . ARG A 1 97 ? 0.009 -20.141 -8.594 1 97.31 97 ARG A C 1
ATOM 773 O O . ARG A 1 97 ? 0.948 -20.062 -7.801 1 97.31 97 ARG A O 1
ATOM 780 N N . ASN A 1 98 ? -0.183 -19.172 -9.539 1 98.25 98 ASN A N 1
ATOM 781 C CA . ASN A 1 98 ? 0.609 -17.953 -9.617 1 98.25 98 ASN A CA 1
ATOM 782 C C . ASN A 1 98 ? 0.762 -17.297 -8.25 1 98.25 98 ASN A C 1
ATOM 784 O O . ASN A 1 98 ? 1.823 -16.766 -7.93 1 98.25 98 ASN A O 1
ATOM 788 N N . ASP A 1 99 ? -0.278 -17.344 -7.508 1 98.56 99 ASP A N 1
ATOM 789 C CA . ASP A 1 99 ? -0.295 -16.641 -6.223 1 98.56 99 ASP A CA 1
ATOM 790 C C . ASP A 1 99 ? 0.673 -17.297 -5.234 1 98.56 99 ASP A C 1
ATOM 792 O O . ASP A 1 99 ? 1.346 -16.594 -4.473 1 98.56 99 ASP A O 1
ATOM 796 N N . PHE A 1 100 ? 0.746 -18.562 -5.25 1 98.69 100 PHE A N 1
ATOM 797 C CA . PHE A 1 100 ? 1.668 -19.297 -4.383 1 98.69 100 PHE A CA 1
ATOM 798 C C . PHE A 1 100 ? 3.109 -19.078 -4.832 1 98.69 100 PHE A C 1
ATOM 800 O O . PHE A 1 100 ? 4.004 -18.922 -4 1 98.69 100 PHE A O 1
ATOM 807 N N . VAL A 1 101 ? 3.301 -19.078 -6.105 1 98.5 101 VAL A N 1
ATOM 808 C CA . VAL A 1 101 ? 4.621 -18.797 -6.66 1 98.5 101 VAL A CA 1
ATOM 809 C C . VAL A 1 101 ? 5.102 -17.422 -6.203 1 98.5 101 VAL A C 1
ATOM 811 O O . VAL A 1 101 ? 6.211 -17.281 -5.688 1 98.5 101 VAL A O 1
ATOM 814 N N . MET A 1 102 ? 4.246 -16.469 -6.297 1 98.75 102 MET A N 1
ATOM 815 C CA . MET A 1 102 ? 4.629 -15.094 -5.965 1 98.75 102 MET A CA 1
ATOM 816 C C . MET A 1 102 ? 4.816 -14.93 -4.457 1 98.75 102 MET A C 1
ATOM 818 O O . MET A 1 102 ? 5.672 -14.164 -4.012 1 98.75 102 MET A O 1
ATOM 822 N N . ALA A 1 103 ? 4.027 -15.609 -3.68 1 98.81 103 ALA A N 1
ATOM 823 C CA . ALA A 1 103 ? 4.219 -15.609 -2.23 1 98.81 103 ALA A CA 1
ATOM 824 C C . ALA A 1 103 ? 5.609 -16.109 -1.859 1 98.81 103 ALA A C 1
ATOM 826 O O . ALA A 1 103 ? 6.305 -15.5 -1.052 1 98.81 103 ALA A O 1
ATOM 827 N N . ALA A 1 104 ? 5.992 -17.203 -2.471 1 98.69 104 ALA A N 1
ATOM 828 C CA . ALA A 1 104 ? 7.316 -17.766 -2.213 1 98.69 104 ALA A CA 1
ATOM 829 C C . ALA A 1 104 ? 8.414 -16.797 -2.645 1 98.69 104 ALA A C 1
ATOM 831 O O . ALA A 1 104 ? 9.406 -16.625 -1.935 1 98.69 104 ALA A O 1
ATOM 832 N N . LYS A 1 105 ? 8.227 -16.219 -3.779 1 98.56 105 LYS A N 1
ATOM 833 C CA . LYS A 1 105 ? 9.203 -15.242 -4.254 1 98.56 105 LYS A CA 1
ATOM 834 C C . LYS A 1 105 ? 9.273 -14.031 -3.32 1 98.56 105 LYS A C 1
ATOM 836 O O . LYS A 1 105 ? 10.344 -13.469 -3.107 1 98.56 105 LYS A O 1
ATOM 841 N N . THR A 1 106 ? 8.172 -13.609 -2.828 1 98.81 106 THR A N 1
ATOM 842 C CA . THR A 1 106 ? 8.148 -12.516 -1.863 1 98.81 106 THR A CA 1
ATOM 843 C C . THR A 1 106 ? 8.953 -12.883 -0.617 1 98.81 106 THR A C 1
ATOM 845 O O . THR A 1 106 ? 9.695 -12.055 -0.089 1 98.81 106 THR A O 1
ATOM 848 N N . ASP A 1 107 ? 8.805 -14.117 -0.145 1 98.5 107 ASP A N 1
ATOM 849 C CA . ASP A 1 107 ? 9.602 -14.586 0.983 1 98.5 107 ASP A CA 1
ATOM 850 C C . ASP A 1 107 ? 11.094 -14.469 0.686 1 98.5 107 ASP A C 1
ATOM 852 O O . ASP A 1 107 ? 11.875 -14.078 1.554 1 98.5 107 ASP A O 1
ATOM 856 N N . ALA A 1 108 ? 11.477 -14.852 -0.479 1 97.94 108 ALA A N 1
ATOM 857 C CA . ALA A 1 108 ? 12.883 -14.781 -0.868 1 97.94 108 ALA A CA 1
ATOM 858 C C . ALA A 1 108 ? 13.375 -13.336 -0.871 1 97.94 108 ALA A C 1
ATOM 860 O O . ALA A 1 108 ? 14.484 -13.055 -0.41 1 97.94 108 ALA A O 1
ATOM 861 N N . ILE A 1 109 ? 12.586 -12.461 -1.39 1 98.5 109 ILE A N 1
ATOM 862 C CA . ILE A 1 109 ? 12.922 -11.039 -1.393 1 98.5 109 ILE A CA 1
ATOM 863 C C . ILE A 1 109 ? 13.07 -10.539 0.043 1 98.5 109 ILE A C 1
ATOM 865 O O . ILE A 1 109 ? 14.023 -9.82 0.359 1 98.5 109 ILE A O 1
ATOM 869 N N . ALA A 1 110 ? 12.102 -10.875 0.899 1 98.62 110 ALA A N 1
ATOM 870 C CA . ALA A 1 110 ? 12.125 -10.469 2.301 1 98.62 110 ALA A CA 1
ATOM 871 C C . ALA A 1 110 ? 13.406 -10.922 2.986 1 98.62 110 ALA A C 1
ATOM 873 O O . ALA A 1 110 ? 14.016 -10.172 3.75 1 98.62 110 ALA A O 1
ATOM 874 N N . ALA A 1 111 ? 13.805 -12.148 2.701 1 97.62 111 ALA A N 1
ATOM 875 C CA . ALA A 1 111 ? 15.023 -12.703 3.281 1 97.62 111 ALA A CA 1
ATOM 876 C C . ALA A 1 111 ? 16.25 -11.898 2.861 1 97.62 111 ALA A C 1
ATOM 878 O O . ALA A 1 111 ? 17.188 -11.719 3.648 1 97.62 111 ALA A O 1
ATOM 879 N N . GLN A 1 112 ? 16.266 -11.422 1.678 1 97.06 112 GLN A N 1
ATOM 880 C CA . GLN A 1 112 ? 17.406 -10.672 1.138 1 97.06 112 GLN A CA 1
ATOM 881 C C . GLN A 1 112 ? 17.547 -9.32 1.828 1 97.06 112 GLN A C 1
ATOM 883 O O . GLN A 1 112 ? 18.641 -8.797 1.958 1 97.06 112 GLN A O 1
ATOM 888 N N . VAL A 1 113 ? 16.406 -8.766 2.301 1 95.88 113 VAL A N 1
ATOM 889 C CA . VAL A 1 113 ? 16.469 -7.402 2.822 1 95.88 113 VAL A CA 1
ATOM 890 C C . VAL A 1 113 ? 16.312 -7.422 4.34 1 95.88 113 VAL A C 1
ATOM 892 O O . VAL A 1 113 ? 16.266 -6.367 4.98 1 95.88 113 VAL A O 1
ATOM 895 N N . GLY A 1 114 ? 16.156 -8.594 4.891 1 94.44 114 GLY A N 1
ATOM 896 C CA . GLY A 1 114 ? 16.062 -8.734 6.332 1 94.44 114 GLY A CA 1
ATOM 897 C C . GLY A 1 114 ? 14.688 -8.422 6.883 1 94.44 114 GLY A C 1
ATOM 898 O O . GLY A 1 114 ? 14.555 -8.016 8.039 1 94.44 114 GLY A O 1
ATOM 899 N N . ALA A 1 115 ? 13.688 -8.523 6.016 1 94.75 115 ALA A N 1
ATOM 900 C CA . ALA A 1 115 ? 12.305 -8.359 6.457 1 94.75 115 ALA A CA 1
ATOM 901 C C . ALA A 1 115 ? 11.758 -9.648 7.051 1 94.75 115 ALA A C 1
ATOM 903 O O . ALA A 1 115 ? 12.109 -10.742 6.598 1 94.75 115 ALA A O 1
ATOM 904 N N . VAL A 1 116 ? 10.906 -9.461 8.109 1 89.62 116 VAL A N 1
ATOM 905 C CA . VAL A 1 116 ? 10.422 -10.68 8.742 1 89.62 116 VAL A CA 1
ATOM 906 C C . VAL A 1 116 ? 8.898 -10.625 8.867 1 89.62 116 VAL A C 1
ATOM 908 O O . VAL A 1 116 ? 8.312 -9.539 8.938 1 89.62 116 VAL A O 1
ATOM 911 N N . MET B 1 1 ? -3.326 30.688 4.504 1 64.44 1 MET B N 1
ATOM 912 C CA . MET B 1 1 ? -2.199 30.031 3.861 1 64.44 1 MET B CA 1
ATOM 913 C C . MET B 1 1 ? -2.637 28.703 3.225 1 64.44 1 MET B C 1
ATOM 915 O O . MET B 1 1 ? -3.529 28.031 3.738 1 64.44 1 MET B O 1
ATOM 919 N N . ASN B 1 2 ? -2.186 28.453 2.006 1 86.81 2 ASN B N 1
ATOM 920 C CA . ASN B 1 2 ? -2.533 27.234 1.259 1 86.81 2 ASN B CA 1
ATOM 921 C C . ASN B 1 2 ? -1.895 26 1.869 1 86.81 2 ASN B C 1
ATOM 923 O O . ASN B 1 2 ? -0.742 26.031 2.303 1 86.81 2 ASN B O 1
ATOM 927 N N . LEU B 1 3 ? -2.635 25.047 2.168 1 92.75 3 LEU B N 1
ATOM 928 C CA . LEU B 1 3 ? -2.203 23.828 2.826 1 92.75 3 LEU B CA 1
ATOM 929 C C . LEU B 1 3 ? -0.917 23.297 2.203 1 92.75 3 LEU B C 1
ATOM 931 O O . LEU B 1 3 ? -0.023 22.828 2.912 1 92.75 3 LEU B O 1
ATOM 935 N N . THR B 1 4 ? -0.733 23.484 0.952 1 90.19 4 THR B N 1
ATOM 936 C CA . THR B 1 4 ? 0.381 22.875 0.226 1 90.19 4 THR B CA 1
ATOM 937 C C . THR B 1 4 ? 1.694 23.562 0.585 1 90.19 4 THR B C 1
ATOM 939 O O . THR B 1 4 ? 2.768 22.969 0.446 1 90.19 4 THR B O 1
ATOM 942 N N . GLU B 1 5 ? 1.619 24.719 1.113 1 92.25 5 GLU B N 1
ATOM 943 C CA . GLU B 1 5 ? 2.811 25.5 1.434 1 92.25 5 GLU B CA 1
ATOM 944 C C . GLU B 1 5 ? 3.23 25.297 2.887 1 92.25 5 GLU B C 1
ATOM 946 O O . GLU B 1 5 ? 4.305 25.75 3.295 1 92.25 5 GLU B O 1
ATOM 951 N N . GLN B 1 6 ? 2.422 24.703 3.578 1 93.56 6 GLN B N 1
ATOM 952 C CA . GLN B 1 6 ? 2.719 24.484 4.992 1 93.56 6 GLN B CA 1
ATOM 953 C C . GLN B 1 6 ? 3.643 23.297 5.18 1 93.56 6 GLN B C 1
ATOM 955 O O . GLN B 1 6 ? 3.828 22.484 4.262 1 93.56 6 GLN B O 1
ATOM 960 N N . ARG B 1 7 ? 4.266 23.25 6.352 1 95.38 7 ARG B N 1
ATOM 961 C CA . ARG B 1 7 ? 5.117 22.141 6.766 1 95.38 7 ARG B CA 1
ATOM 962 C C . ARG B 1 7 ? 4.539 21.438 7.984 1 95.38 7 ARG B C 1
ATOM 964 O O . ARG B 1 7 ? 3.883 22.062 8.82 1 95.38 7 ARG B O 1
ATOM 971 N N . CYS B 1 8 ? 4.84 20.188 8.016 1 96.19 8 CYS B N 1
ATOM 972 C CA . CYS B 1 8 ? 4.379 19.422 9.164 1 96.19 8 CYS B CA 1
ATOM 973 C C . CYS B 1 8 ? 5.195 19.75 10.414 1 96.19 8 CYS B C 1
ATOM 975 O O . CYS B 1 8 ? 6.348 20.172 10.312 1 96.19 8 CYS B O 1
ATOM 977 N N . THR B 1 9 ? 4.527 19.609 11.5 1 92.75 9 THR B N 1
ATOM 978 C CA . THR B 1 9 ? 5.199 19.703 12.797 1 92.75 9 THR B CA 1
ATOM 979 C C . THR B 1 9 ? 5.398 18.312 13.391 1 92.75 9 THR B C 1
ATOM 981 O O . THR B 1 9 ? 4.793 17.328 12.93 1 92.75 9 THR B O 1
ATOM 984 N N . ALA B 1 10 ? 6.312 18.25 14.422 1 87.25 10 ALA B N 1
ATOM 985 C CA . ALA B 1 10 ? 6.613 16.969 15.031 1 87.25 10 ALA B CA 1
ATOM 986 C C . ALA B 1 10 ? 5.367 16.344 15.656 1 87.25 10 ALA B C 1
ATOM 988 O O . ALA B 1 10 ? 4.574 17.047 16.297 1 87.25 10 ALA B O 1
ATOM 989 N N . CYS B 1 11 ? 5.234 15.117 15.406 1 84 11 CYS B N 1
ATOM 990 C CA . CYS B 1 11 ? 4.121 14.398 16 1 84 11 CYS B CA 1
ATOM 991 C C . CYS B 1 11 ? 4.414 14.062 17.469 1 84 11 CYS B C 1
ATOM 993 O O . CYS B 1 11 ? 5.457 13.484 17.781 1 84 11 CYS B O 1
ATOM 995 N N . ARG B 1 12 ? 3.58 14.469 18.25 1 88.88 12 ARG B N 1
ATOM 996 C CA . ARG B 1 12 ? 3.678 14.211 19.672 1 88.88 12 ARG B CA 1
ATOM 997 C C . ARG B 1 12 ? 2.348 13.711 20.234 1 88.88 12 ARG B C 1
ATOM 999 O O . ARG B 1 12 ? 1.283 14.078 19.734 1 88.88 12 ARG B O 1
ATOM 1006 N N . PRO B 1 13 ? 2.463 12.852 21.25 1 90.94 13 PRO B N 1
ATOM 1007 C CA . PRO B 1 13 ? 1.229 12.312 21.828 1 90.94 13 PRO B CA 1
ATOM 1008 C C . PRO B 1 13 ? 0.296 13.391 22.359 1 90.94 13 PRO B C 1
ATOM 1010 O O . PRO B 1 13 ? -0.905 13.156 22.516 1 90.94 13 PRO B O 1
ATOM 1013 N N . ASP B 1 14 ? 0.818 14.539 22.609 1 91.12 14 ASP B N 1
ATOM 1014 C CA . ASP B 1 14 ? -0.007 15.617 23.156 1 91.12 14 ASP B CA 1
ATOM 1015 C C . ASP B 1 14 ? -0.367 16.625 22.078 1 91.12 14 ASP B C 1
ATOM 1017 O O . ASP B 1 14 ? -0.915 17.688 22.375 1 91.12 14 ASP B O 1
ATOM 1021 N N . ALA B 1 15 ? -0.069 16.266 20.891 1 91.44 15 ALA B N 1
ATOM 1022 C CA . ALA B 1 15 ? -0.41 17.156 19.797 1 91.44 15 ALA B CA 1
ATOM 1023 C C . ALA B 1 15 ? -1.919 17.375 19.703 1 91.44 15 ALA B C 1
ATOM 1025 O O . ALA B 1 15 ? -2.695 16.438 19.938 1 91.44 15 ALA B O 1
ATOM 1026 N N . PRO B 1 16 ? -2.34 18.5 19.422 1 93.19 16 PRO B N 1
ATOM 1027 C CA . PRO B 1 16 ? -3.779 18.766 19.359 1 93.19 16 PRO B CA 1
ATOM 1028 C C . PRO B 1 16 ? -4.453 18.109 18.172 1 93.19 16 PRO B C 1
ATOM 1030 O O . PRO B 1 16 ? -3.922 18.141 17.062 1 93.19 16 PRO B O 1
ATOM 1033 N N . ARG B 1 17 ? -5.633 17.578 18.469 1 95.88 17 ARG B N 1
ATOM 1034 C CA . ARG B 1 17 ? -6.496 17.125 17.375 1 95.88 17 ARG B CA 1
ATOM 1035 C C . ARG B 1 17 ? -7.191 18.297 16.703 1 95.88 17 ARG B C 1
ATOM 1037 O O . ARG B 1 17 ? -7.48 19.312 17.359 1 95.88 17 ARG B O 1
ATOM 1044 N N . VAL B 1 18 ? -7.391 18.078 15.453 1 96.56 18 VAL B N 1
ATOM 1045 C CA . VAL B 1 18 ? -8.211 19.094 14.82 1 96.56 18 VAL B CA 1
ATOM 1046 C C . VAL B 1 18 ? -9.648 19 15.336 1 96.56 18 VAL B C 1
ATOM 1048 O O . VAL B 1 18 ? -10.156 17.906 15.57 1 96.56 18 VAL B O 1
ATOM 1051 N N . GLY B 1 19 ? -10.25 20.109 15.594 1 95.44 19 GLY B N 1
ATOM 1052 C CA . GLY B 1 19 ? -11.641 20.172 16 1 95.44 19 GLY B CA 1
ATOM 1053 C C . GLY B 1 19 ? -12.594 20.438 14.859 1 95.44 19 GLY B C 1
ATOM 1054 O O . GLY B 1 19 ? -12.164 20.594 13.711 1 95.44 19 GLY B O 1
ATOM 1055 N N . ALA B 1 20 ? -13.844 20.469 15.203 1 96.12 20 ALA B N 1
ATOM 1056 C CA . ALA B 1 20 ? -14.898 20.625 14.203 1 96.12 20 ALA B CA 1
ATOM 1057 C C . ALA B 1 20 ? -14.711 21.922 13.398 1 96.12 20 ALA B C 1
ATOM 1059 O O . ALA B 1 20 ? -14.883 21.922 12.18 1 96.12 20 ALA B O 1
ATOM 1060 N N . ALA B 1 21 ? -14.375 22.922 14.023 1 96.81 21 ALA B N 1
ATOM 1061 C CA . ALA B 1 21 ? -14.195 24.219 13.367 1 96.81 21 ALA B CA 1
ATOM 1062 C C . ALA B 1 21 ? -13.016 24.172 12.406 1 96.81 21 ALA B C 1
ATOM 1064 O O . ALA B 1 21 ? -13.102 24.688 11.289 1 96.81 21 ALA B O 1
ATOM 1065 N N . GLU B 1 22 ? -11.945 23.625 12.891 1 96.44 22 GLU B N 1
ATOM 1066 C CA . GLU B 1 22 ? -10.758 23.516 12.047 1 96.44 22 GLU B CA 1
ATOM 1067 C C . GLU B 1 22 ? -11.031 22.625 10.836 1 96.44 22 GLU B C 1
ATOM 1069 O O . GLU B 1 22 ? -10.586 22.922 9.727 1 96.44 22 GLU B O 1
ATOM 1074 N N . ILE B 1 23 ? -11.711 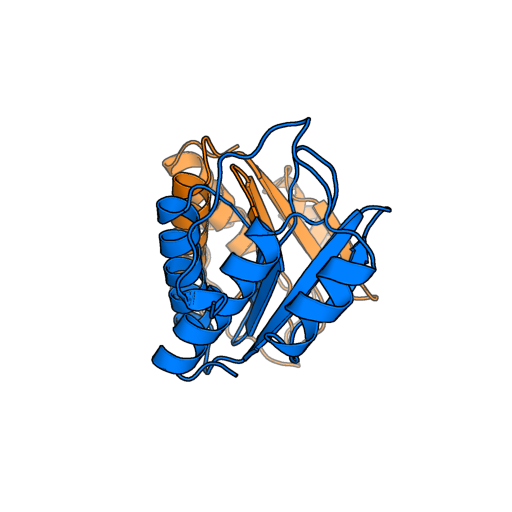21.547 11.055 1 97.19 23 ILE B N 1
ATOM 1075 C CA . ILE B 1 23 ? -12.062 20.656 9.961 1 97.19 23 ILE B CA 1
ATOM 1076 C C . ILE B 1 23 ? -12.883 21.406 8.922 1 97.19 23 ILE B C 1
ATOM 1078 O O . ILE B 1 23 ? -12.656 21.266 7.715 1 97.19 23 ILE B O 1
ATOM 1082 N N . ALA B 1 24 ? -13.797 22.188 9.383 1 96.81 24 ALA B N 1
ATOM 1083 C CA . ALA B 1 24 ? -14.664 22.969 8.492 1 96.81 24 ALA B CA 1
ATOM 1084 C C . ALA B 1 24 ? -13.852 23.938 7.637 1 96.81 24 ALA B C 1
ATOM 1086 O O . ALA B 1 24 ? -14.234 24.25 6.508 1 96.81 24 ALA B O 1
ATOM 1087 N N . GLU B 1 25 ? -12.82 24.344 8.164 1 96.38 25 GLU B N 1
ATOM 1088 C CA . GLU B 1 25 ? -11.938 25.266 7.453 1 96.38 25 GLU B CA 1
ATOM 1089 C C . GLU B 1 25 ? -11.008 24.516 6.492 1 96.38 25 GLU B C 1
ATOM 1091 O O . GLU B 1 25 ? -10.812 24.953 5.355 1 96.38 25 GLU B O 1
ATOM 1096 N N . LEU B 1 26 ? -10.43 23.438 6.898 1 97.44 26 LEU B N 1
ATOM 1097 C CA . LEU B 1 26 ? -9.352 22.766 6.191 1 97.44 26 LEU B CA 1
ATOM 1098 C C . LEU B 1 26 ? -9.906 21.828 5.125 1 97.44 26 LEU B C 1
ATOM 1100 O O . LEU B 1 26 ? -9.375 21.75 4.016 1 97.44 26 LEU B O 1
ATOM 1104 N N . HIS B 1 27 ? -10.977 21.109 5.379 1 98 27 HIS B N 1
ATOM 1105 C CA . HIS B 1 27 ? -11.469 20.016 4.539 1 98 27 HIS B CA 1
ATOM 1106 C C . HIS B 1 27 ? -11.891 20.531 3.168 1 98 27 HIS B C 1
ATOM 1108 O O . HIS B 1 27 ? -11.633 19.891 2.15 1 98 27 HIS B O 1
ATOM 1114 N N . PRO B 1 28 ? -12.531 21.766 3.066 1 97.62 28 PRO B N 1
ATOM 1115 C CA . PRO B 1 28 ? -12.914 22.281 1.753 1 97.62 28 PRO B CA 1
ATOM 1116 C C . PRO B 1 28 ? -11.719 22.5 0.827 1 97.62 28 PRO B C 1
ATOM 1118 O O . PRO B 1 28 ? -11.883 22.594 -0.392 1 97.62 28 PRO B O 1
ATOM 1121 N N . GLN B 1 29 ? -10.547 22.547 1.388 1 97.31 29 GLN B N 1
ATOM 1122 C CA . GLN B 1 29 ? -9.344 22.766 0.597 1 97.31 29 GLN B CA 1
ATOM 1123 C C . GLN B 1 29 ? -8.844 21.469 -0.028 1 97.31 29 GLN B C 1
ATOM 1125 O O . GLN B 1 29 ? -7.984 21.484 -0.907 1 97.31 29 GLN B O 1
ATOM 1130 N N . ILE B 1 30 ? -9.305 20.391 0.434 1 98.12 30 ILE B N 1
ATOM 1131 C CA . ILE B 1 30 ? -9.016 19.062 -0.102 1 98.12 30 ILE B CA 1
ATOM 1132 C C . ILE B 1 30 ? -10.32 18.312 -0.347 1 98.12 30 ILE B C 1
ATOM 1134 O O . ILE B 1 30 ? -10.539 17.234 0.219 1 98.12 30 ILE B O 1
ATOM 1138 N N . PRO B 1 31 ? -11.094 18.734 -1.238 1 97.69 31 PRO B N 1
ATOM 1139 C CA . PRO B 1 31 ? -12.484 18.297 -1.345 1 97.69 31 PRO B CA 1
ATOM 1140 C C . PRO B 1 31 ? -12.617 16.844 -1.802 1 97.69 31 PRO B C 1
ATOM 1142 O O . PRO B 1 31 ? -13.664 16.219 -1.611 1 97.69 31 PRO B O 1
ATOM 1145 N N . ALA B 1 32 ? -11.602 16.266 -2.377 1 98.5 32 ALA B N 1
ATOM 1146 C CA . ALA B 1 32 ? -11.688 14.898 -2.879 1 98.5 32 ALA B CA 1
ATOM 1147 C C . ALA B 1 32 ? -11.352 13.891 -1.783 1 98.5 32 ALA B C 1
ATOM 1149 O O . ALA B 1 32 ? -11.477 12.68 -1.986 1 98.5 32 ALA B O 1
ATOM 1150 N N . TRP B 1 33 ? -10.867 14.375 -0.689 1 98.81 33 TRP B N 1
ATOM 1151 C CA . TRP B 1 33 ? -10.516 13.516 0.438 1 98.81 33 TRP B CA 1
ATOM 1152 C C . TRP B 1 33 ? -11.734 13.258 1.322 1 98.81 33 TRP B C 1
ATOM 1154 O O . TRP B 1 33 ? -12.523 14.172 1.579 1 98.81 33 TRP B O 1
ATOM 1164 N N . ARG B 1 34 ? -11.859 12.094 1.783 1 98.81 34 ARG B N 1
ATOM 1165 C CA . ARG B 1 34 ? -12.914 11.719 2.713 1 98.81 34 ARG B CA 1
ATOM 1166 C C . ARG B 1 34 ? -12.359 11.523 4.121 1 98.81 34 ARG B C 1
ATOM 1168 O O . ARG B 1 34 ? -11.266 10.992 4.297 1 98.81 34 ARG B O 1
ATOM 1175 N N . ILE B 1 35 ? -13.133 11.938 5.059 1 98.62 35 ILE B N 1
ATOM 1176 C CA . ILE B 1 35 ? -12.844 11.586 6.441 1 98.62 35 ILE B CA 1
ATOM 1177 C C . ILE B 1 35 ? -13.594 10.305 6.812 1 98.62 35 ILE B C 1
ATOM 1179 O O . ILE B 1 35 ? -14.828 10.273 6.789 1 98.62 35 ILE B O 1
ATOM 1183 N N . VAL B 1 36 ? -12.875 9.281 7.117 1 98.62 36 VAL B N 1
ATOM 1184 C CA . VAL B 1 36 ? -13.461 7.988 7.457 1 98.62 36 VAL B CA 1
ATOM 1185 C C . VAL B 1 36 ? -13.031 7.578 8.859 1 98.62 36 VAL B C 1
ATOM 1187 O O . VAL B 1 36 ? -12.078 8.133 9.406 1 98.62 36 VAL B O 1
ATOM 1190 N N . GLU B 1 37 ? -13.797 6.715 9.398 1 97.88 37 GLU B N 1
ATOM 1191 C CA . GLU B 1 37 ? -13.43 6.141 10.688 1 97.88 37 GLU B CA 1
ATOM 1192 C C . GLU B 1 37 ? -13.086 4.66 10.555 1 97.88 37 GLU B C 1
ATOM 1194 O O . GLU B 1 37 ? -13.898 3.869 10.062 1 97.88 37 GLU B O 1
ATOM 1199 N N . ILE B 1 38 ? -11.898 4.328 10.945 1 96.31 38 ILE B N 1
ATOM 1200 C CA . ILE B 1 38 ? -11.445 2.941 10.945 1 96.31 38 ILE B CA 1
ATOM 1201 C C . ILE B 1 38 ? -11.039 2.531 12.352 1 96.31 38 ILE B C 1
ATOM 1203 O O . ILE B 1 38 ? -10.102 3.1 12.93 1 96.31 38 ILE B O 1
ATOM 1207 N N . GLU B 1 39 ? -11.727 1.577 12.867 1 95.12 39 GLU B N 1
ATOM 1208 C CA . GLU B 1 39 ? -11.461 1.093 14.219 1 95.12 39 GLU B CA 1
ATOM 1209 C C . GLU B 1 39 ? -11.453 2.24 15.227 1 95.12 39 GLU B C 1
ATOM 1211 O O . GLU B 1 39 ? -10.531 2.348 16.047 1 95.12 39 GLU B O 1
ATOM 1216 N N . GLY B 1 40 ? -12.281 3.15 15.047 1 96.31 40 GLY B N 1
ATOM 1217 C CA . GLY B 1 40 ? -12.477 4.242 15.992 1 96.31 40 GLY B CA 1
ATOM 1218 C C . GLY B 1 40 ? -11.531 5.406 15.758 1 96.31 40 GLY B C 1
ATOM 1219 O O . GLY B 1 40 ? -11.508 6.359 16.547 1 96.31 40 GLY B O 1
ATOM 1220 N N . THR B 1 41 ? -10.727 5.363 14.719 1 97.69 41 THR B N 1
ATOM 1221 C CA . THR B 1 41 ? -9.734 6.395 14.43 1 97.69 41 THR B CA 1
ATOM 1222 C C . THR B 1 41 ? -10.07 7.121 13.125 1 97.69 41 THR B C 1
ATOM 1224 O O . THR B 1 41 ? -10.141 6.504 12.062 1 97.69 41 THR B O 1
ATOM 1227 N N . PRO B 1 42 ? -10.344 8.422 13.25 1 98.25 42 PRO B N 1
ATOM 1228 C CA . PRO B 1 42 ? -10.57 9.164 12.008 1 98.25 42 PRO B CA 1
ATOM 1229 C C . PRO B 1 42 ? -9.305 9.281 11.148 1 98.25 42 PRO B C 1
ATOM 1231 O O . PRO B 1 42 ? -8.211 9.453 11.688 1 98.25 42 PRO B O 1
ATOM 1234 N N . ARG B 1 43 ? -9.523 9.141 9.812 1 98.69 43 ARG B N 1
ATOM 1235 C CA . ARG B 1 43 ? -8.453 9.234 8.82 1 98.69 43 ARG B CA 1
ATOM 1236 C C . ARG B 1 43 ? -8.914 10 7.59 1 98.69 43 ARG B C 1
ATOM 1238 O O . ARG B 1 43 ? -10.109 10.047 7.293 1 98.69 43 ARG B O 1
ATOM 1245 N N . LEU B 1 44 ? -8.016 10.688 6.957 1 98.88 44 LEU B N 1
ATOM 1246 C CA . LEU B 1 44 ? -8.227 11.195 5.605 1 98.88 44 LEU B CA 1
ATOM 1247 C C . LEU B 1 44 ? -7.852 10.148 4.562 1 98.88 44 LEU B C 1
ATOM 1249 O O . LEU B 1 44 ? -6.727 9.641 4.559 1 98.88 44 LEU B O 1
ATOM 1253 N N . GLU B 1 45 ? -8.836 9.82 3.652 1 98.94 45 GLU B N 1
ATOM 1254 C CA . GLU B 1 45 ? -8.539 8.812 2.639 1 98.94 45 GLU B CA 1
ATOM 1255 C C . GLU B 1 45 ? -8.93 9.305 1.246 1 98.94 45 GLU B C 1
ATOM 1257 O O . GLU B 1 45 ? -9.945 9.977 1.078 1 98.94 45 GLU B O 1
ATOM 1262 N N . ARG B 1 46 ? -8.148 8.969 0.322 1 98.88 46 ARG B N 1
ATOM 1263 C CA . ARG B 1 46 ? -8.406 9.211 -1.094 1 98.88 46 ARG B CA 1
ATOM 1264 C C . ARG B 1 46 ? -7.762 8.133 -1.96 1 98.88 46 ARG B C 1
ATOM 1266 O O . ARG B 1 46 ? -6.633 7.711 -1.693 1 98.88 46 ARG B O 1
ATOM 1273 N N . GLN B 1 47 ? -8.5 7.621 -2.914 1 98.88 47 GLN B N 1
ATOM 1274 C CA . GLN B 1 47 ? -7.996 6.68 -3.912 1 98.88 47 GLN B CA 1
ATOM 1275 C C . GLN B 1 47 ? -7.602 7.402 -5.195 1 98.88 47 GLN B C 1
ATOM 1277 O O . GLN B 1 47 ? -8.375 8.195 -5.73 1 98.88 47 GLN B O 1
ATOM 1282 N N . PHE B 1 48 ? -6.387 7.156 -5.645 1 98.94 48 PHE B N 1
ATOM 1283 C CA . PHE B 1 48 ? -5.883 7.727 -6.891 1 98.94 48 PHE B CA 1
ATOM 1284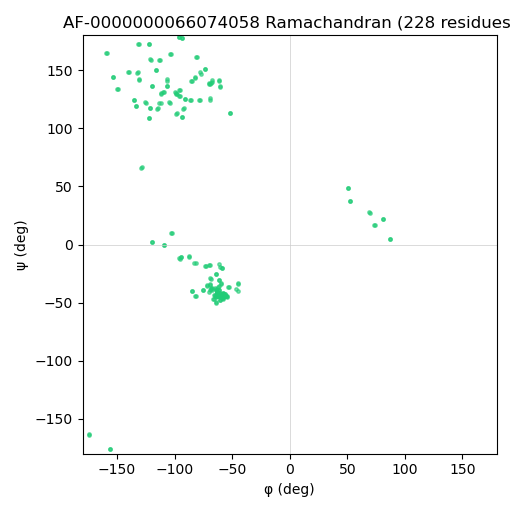 C C . PHE B 1 48 ? -5.809 6.66 -7.98 1 98.94 48 PHE B C 1
ATOM 1286 O O . PHE B 1 48 ? -5.379 5.535 -7.727 1 98.94 48 PHE B O 1
ATOM 1293 N N . ARG B 1 49 ? -6.25 7.027 -9.211 1 98.69 49 ARG B N 1
ATOM 1294 C CA . ARG B 1 49 ? -6.191 6.137 -10.367 1 98.69 49 ARG B CA 1
ATOM 1295 C C . ARG B 1 49 ? -4.98 6.453 -11.234 1 98.69 49 ARG B C 1
ATOM 1297 O O . ARG B 1 49 ? -4.68 7.621 -11.492 1 98.69 49 ARG B O 1
ATOM 1304 N N . LEU B 1 50 ? -4.254 5.434 -11.562 1 98.62 50 LEU B N 1
ATOM 1305 C CA . LEU B 1 50 ? -3.094 5.477 -12.453 1 98.62 50 LEU B CA 1
ATOM 1306 C C . LEU B 1 50 ? -3.279 4.539 -13.641 1 98.62 50 LEU B C 1
ATOM 1308 O O . LEU B 1 50 ? -4.254 3.785 -13.695 1 98.62 50 LEU B O 1
ATOM 1312 N N . ARG B 1 51 ? -2.369 4.602 -14.586 1 97.38 51 ARG B N 1
ATOM 1313 C CA . ARG B 1 51 ? -2.533 3.848 -15.828 1 97.38 51 ARG B CA 1
ATOM 1314 C C . ARG B 1 51 ? -2.246 2.365 -15.609 1 97.38 51 ARG B C 1
ATOM 1316 O O . ARG B 1 51 ? -2.855 1.509 -16.25 1 97.38 51 ARG B O 1
ATOM 1323 N N . ASP B 1 52 ? -1.276 2.033 -14.828 1 98 52 ASP B N 1
ATOM 1324 C CA . ASP B 1 52 ? -0.847 0.655 -14.617 1 98 52 ASP B CA 1
ATOM 1325 C C . ASP B 1 52 ? -0.139 0.502 -13.273 1 98 52 ASP B C 1
ATOM 1327 O O . ASP B 1 52 ? -0.137 1.427 -12.453 1 98 52 ASP B O 1
ATOM 1331 N N . PHE B 1 53 ? 0.325 -0.711 -13.094 1 98.56 53 PHE B N 1
ATOM 1332 C CA . PHE B 1 53 ? 0.948 -1.021 -11.812 1 98.56 53 PHE B CA 1
ATOM 1333 C C . PHE B 1 53 ? 2.262 -0.267 -11.648 1 98.56 53 PHE B C 1
ATOM 1335 O O . PHE B 1 53 ? 2.584 0.202 -10.555 1 98.56 53 PHE B O 1
ATOM 1342 N N . ARG B 1 54 ? 2.998 -0.118 -12.695 1 98.31 54 ARG B N 1
ATOM 1343 C CA . ARG B 1 54 ? 4.27 0.601 -12.664 1 98.31 54 ARG B CA 1
ATOM 1344 C C . ARG B 1 54 ? 4.066 2.047 -12.227 1 98.31 54 ARG B C 1
ATOM 1346 O O . ARG B 1 54 ? 4.82 2.561 -11.391 1 98.31 54 ARG B O 1
ATOM 1353 N N . GLU B 1 55 ? 3.076 2.693 -12.742 1 98.69 55 GLU B N 1
ATOM 1354 C CA . GLU B 1 55 ? 2.785 4.07 -12.352 1 98.69 55 GLU B CA 1
ATOM 1355 C C . GLU B 1 55 ? 2.273 4.145 -10.914 1 98.69 55 GLU B C 1
ATOM 1357 O O . GLU B 1 55 ? 2.539 5.117 -10.203 1 98.69 55 GLU B O 1
ATOM 1362 N N . ALA B 1 56 ? 1.53 3.123 -10.523 1 98.88 56 ALA B N 1
ATOM 1363 C CA . ALA B 1 56 ? 1.062 3.084 -9.141 1 98.88 56 ALA B CA 1
ATOM 1364 C C . ALA B 1 56 ? 2.232 2.996 -8.172 1 98.88 56 ALA B C 1
ATOM 1366 O O . ALA B 1 56 ? 2.266 3.705 -7.16 1 98.88 56 ALA B O 1
ATOM 1367 N N . ILE B 1 57 ? 3.201 2.115 -8.508 1 98.88 57 ILE B N 1
ATOM 1368 C CA . ILE B 1 57 ? 4.383 1.987 -7.664 1 98.88 57 ILE B CA 1
ATOM 1369 C C . ILE B 1 57 ? 5.148 3.309 -7.648 1 98.88 57 ILE B C 1
ATOM 1371 O O . ILE B 1 57 ? 5.57 3.775 -6.586 1 98.88 57 ILE B O 1
ATOM 1375 N N . ALA B 1 58 ? 5.273 3.969 -8.758 1 98.81 58 ALA B N 1
ATOM 1376 C CA . ALA B 1 58 ? 5.984 5.242 -8.836 1 98.81 58 ALA B CA 1
ATOM 1377 C C . ALA B 1 58 ? 5.301 6.305 -7.98 1 98.81 58 ALA B C 1
ATOM 1379 O O . ALA B 1 58 ? 5.969 7.094 -7.309 1 98.81 58 ALA B O 1
ATOM 1380 N N . PHE B 1 59 ? 3.988 6.391 -8.047 1 98.94 59 PHE B N 1
ATOM 1381 C CA . PHE B 1 59 ? 3.232 7.336 -7.234 1 98.94 59 PHE B CA 1
ATOM 1382 C C . PHE B 1 59 ? 3.434 7.059 -5.75 1 98.94 59 PHE B C 1
ATOM 1384 O O . PHE B 1 59 ? 3.633 7.984 -4.961 1 98.94 59 PHE B O 1
ATOM 1391 N N . THR B 1 60 ? 3.369 5.762 -5.406 1 98.94 60 THR B N 1
ATOM 1392 C CA . THR B 1 60 ? 3.627 5.344 -4.031 1 98.94 60 THR B CA 1
ATOM 1393 C C . THR B 1 60 ? 4.988 5.848 -3.561 1 98.94 60 THR B C 1
ATOM 1395 O O . THR B 1 60 ? 5.109 6.391 -2.459 1 98.94 60 THR B O 1
ATOM 1398 N N . VAL B 1 61 ? 5.984 5.719 -4.371 1 98.94 61 VAL B N 1
ATOM 1399 C CA . VAL B 1 61 ? 7.344 6.145 -4.043 1 98.94 61 VAL B CA 1
ATOM 1400 C C . VAL B 1 61 ? 7.383 7.66 -3.875 1 98.94 61 VAL B C 1
ATOM 1402 O O . VAL B 1 61 ? 7.977 8.172 -2.922 1 98.94 61 VAL B O 1
ATOM 1405 N N . ARG B 1 62 ? 6.754 8.383 -4.734 1 98.88 62 ARG B N 1
ATOM 1406 C CA . ARG B 1 62 ? 6.766 9.844 -4.68 1 98.88 62 ARG B CA 1
ATOM 1407 C C . ARG B 1 62 ? 6.086 10.344 -3.41 1 98.88 62 ARG B C 1
ATOM 1409 O O . ARG B 1 62 ? 6.598 11.242 -2.74 1 98.88 62 ARG B O 1
ATOM 1416 N N . VAL B 1 63 ? 4.902 9.852 -3.146 1 98.88 63 VAL B N 1
ATOM 1417 C CA . VAL B 1 63 ? 4.215 10.219 -1.913 1 98.88 63 VAL B CA 1
ATOM 1418 C C . VAL B 1 63 ? 5.082 9.859 -0.709 1 98.88 63 VAL B C 1
ATOM 1420 O O . VAL B 1 63 ? 5.184 10.625 0.247 1 98.88 63 VAL B O 1
ATOM 1423 N N . GLY B 1 64 ? 5.707 8.656 -0.734 1 98.88 64 GLY B N 1
ATOM 1424 C CA . GLY B 1 64 ? 6.602 8.234 0.329 1 98.88 64 GLY B CA 1
ATOM 1425 C C . GLY B 1 64 ? 7.754 9.188 0.557 1 98.88 64 GLY B C 1
ATOM 1426 O O . GLY B 1 64 ? 8.141 9.445 1.7 1 98.88 64 GLY B O 1
ATOM 1427 N N . GLU B 1 65 ? 8.367 9.641 -0.531 1 98.75 65 GLU B N 1
ATOM 1428 C CA . GLU B 1 65 ? 9.461 10.602 -0.43 1 98.75 65 GLU B CA 1
ATOM 1429 C C . GLU B 1 65 ? 9.016 11.875 0.274 1 98.75 65 GLU B 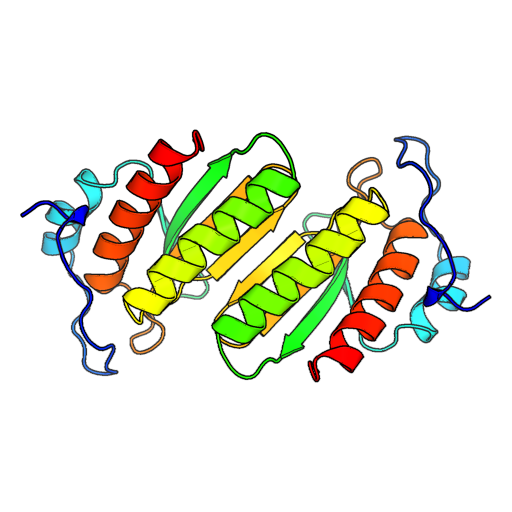C 1
ATOM 1431 O O . GLU B 1 65 ? 9.734 12.406 1.122 1 98.75 65 GLU B O 1
ATOM 1436 N N . GLU B 1 66 ? 7.852 12.391 -0.096 1 98.56 66 GLU B N 1
ATOM 1437 C CA . GLU B 1 66 ? 7.312 13.57 0.571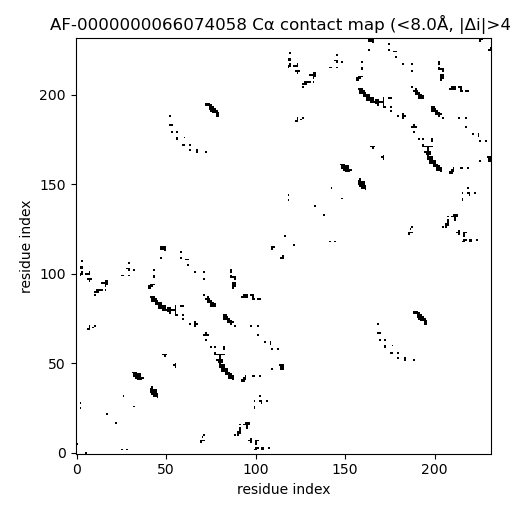 1 98.56 66 GLU B CA 1
ATOM 1438 C C . GLU B 1 66 ? 7.043 13.297 2.047 1 98.56 66 GLU B C 1
ATOM 1440 O O . GLU B 1 66 ? 7.312 14.141 2.902 1 98.56 66 GLU B O 1
ATOM 1445 N N . ALA B 1 67 ? 6.465 12.156 2.35 1 98.62 67 ALA B N 1
ATOM 1446 C CA . ALA B 1 67 ? 6.199 11.734 3.723 1 98.62 67 ALA B CA 1
ATOM 1447 C C . ALA B 1 67 ? 7.477 11.742 4.559 1 98.62 67 ALA B C 1
ATOM 1449 O O . ALA B 1 67 ? 7.477 12.227 5.695 1 98.62 67 ALA B O 1
ATOM 1450 N N . GLU B 1 68 ? 8.578 11.219 3.973 1 98.31 68 GLU B N 1
ATOM 1451 C CA . GLU B 1 68 ? 9.867 11.211 4.645 1 98.31 68 GLU B CA 1
ATOM 1452 C C . GLU B 1 68 ? 10.383 12.633 4.871 1 98.31 68 GLU B C 1
ATOM 1454 O O . GLU B 1 68 ? 10.859 12.961 5.961 1 98.31 68 GLU B O 1
ATOM 1459 N N . ALA B 1 69 ? 10.273 13.445 3.869 1 97.81 69 ALA B N 1
ATOM 1460 C CA . ALA B 1 69 ? 10.742 14.828 3.957 1 97.81 69 ALA B CA 1
ATOM 1461 C C . ALA B 1 69 ? 10.016 15.586 5.066 1 97.81 69 ALA B C 1
ATOM 1463 O O . ALA B 1 69 ? 10.609 16.438 5.734 1 97.81 69 ALA B O 1
ATOM 1464 N N . GLU B 1 70 ? 8.781 15.266 5.289 1 97.88 70 GLU B N 1
ATOM 1465 C CA . GLU B 1 70 ? 7.945 15.992 6.242 1 97.88 70 GLU B CA 1
ATOM 1466 C C . GLU B 1 70 ? 7.922 15.289 7.598 1 97.88 70 GLU B C 1
ATOM 1468 O O . GLU B 1 70 ? 7.41 15.836 8.578 1 97.88 70 GLU B O 1
ATOM 1473 N N . GLY B 1 71 ? 8.438 14.07 7.609 1 97.06 71 GLY B N 1
ATOM 1474 C CA . GLY B 1 71 ? 8.445 13.32 8.852 1 97.06 71 GLY B CA 1
ATOM 1475 C C . GLY B 1 71 ? 7.059 12.898 9.305 1 97.06 71 GLY B C 1
ATOM 1476 O O . GLY B 1 71 ? 6.781 12.852 10.508 1 97.06 71 GLY B O 1
ATOM 1477 N N . HIS B 1 72 ? 6.105 12.703 8.477 1 98.12 72 HIS B N 1
ATOM 1478 C CA . HIS B 1 72 ? 4.734 12.258 8.695 1 98.12 72 HIS B CA 1
ATOM 1479 C C . HIS B 1 72 ? 4.324 11.203 7.676 1 98.12 72 HIS B C 1
ATOM 1481 O O . HIS B 1 72 ? 4.449 11.422 6.469 1 98.12 72 HIS B O 1
ATOM 1487 N N . HIS B 1 73 ? 3.871 10.039 8.211 1 98.62 73 HIS B N 1
ATOM 1488 C CA . HIS B 1 73 ? 3.807 8.883 7.316 1 98.62 73 HIS B CA 1
ATOM 1489 C C . HIS B 1 73 ? 2.381 8.359 7.203 1 98.62 73 HIS B C 1
ATOM 1491 O O . HIS B 1 73 ? 1.669 8.258 8.203 1 98.62 73 HIS B O 1
ATOM 1497 N N . PRO B 1 74 ? 1.963 8.047 5.973 1 98.75 74 PRO B N 1
ATOM 1498 C CA . PRO B 1 74 ? 0.633 7.504 5.684 1 98.75 74 PRO B CA 1
ATOM 1499 C C . PRO B 1 74 ? 0.61 5.977 5.648 1 98.75 74 PRO B C 1
ATOM 1501 O O . PRO B 1 74 ? 1.637 5.336 5.891 1 98.75 74 PRO B O 1
ATOM 1504 N N . ALA B 1 75 ? -0.527 5.43 5.453 1 98.88 75 ALA B N 1
ATOM 1505 C CA . ALA B 1 75 ? -0.704 4.105 4.867 1 98.88 75 ALA B CA 1
ATOM 1506 C C . ALA B 1 75 ? -0.968 4.195 3.367 1 98.88 75 ALA B C 1
ATOM 1508 O O . ALA B 1 75 ? -1.76 5.027 2.92 1 98.88 75 ALA B O 1
ATOM 1509 N N . LEU B 1 76 ? -0.283 3.387 2.512 1 98.94 76 LEU B N 1
ATOM 1510 C CA . LEU B 1 76 ? -0.41 3.371 1.059 1 98.94 76 LEU B CA 1
ATOM 1511 C C . LEU B 1 76 ? -0.798 1.982 0.562 1 98.94 76 LEU B C 1
ATOM 1513 O O . LEU B 1 76 ? -0.015 1.037 0.675 1 98.94 76 LEU B O 1
ATOM 1517 N N . LEU B 1 77 ? -2.004 1.848 0.107 1 98.94 77 LEU B N 1
ATOM 1518 C CA . LEU B 1 77 ? -2.422 0.61 -0.543 1 98.94 77 LEU B CA 1
ATOM 1519 C C . LEU B 1 77 ? -2.244 0.704 -2.055 1 98.94 77 LEU B C 1
ATOM 1521 O O . LEU B 1 77 ? -2.975 1.437 -2.727 1 98.94 77 LEU B O 1
ATOM 1525 N N . THR B 1 78 ? -1.279 -0.025 -2.566 1 98.94 78 THR B N 1
ATOM 1526 C CA . THR B 1 78 ? -0.937 -0.005 -3.984 1 98.94 78 THR B CA 1
ATOM 1527 C C . THR B 1 78 ? -1.461 -1.256 -4.688 1 98.94 78 THR B C 1
ATOM 1529 O O . THR B 1 78 ? -1.168 -2.377 -4.266 1 98.94 78 THR B O 1
ATOM 1532 N N . GLU B 1 79 ? -2.25 -1.07 -5.664 1 98.56 79 GLU B N 1
ATOM 1533 C CA . GLU B 1 79 ? -2.801 -2.104 -6.535 1 98.56 79 GLU B CA 1
ATOM 1534 C C . GLU B 1 79 ? -2.631 -1.734 -8.008 1 98.56 79 GLU B C 1
ATOM 1536 O O . GLU B 1 79 ? -2.105 -0.666 -8.328 1 98.56 79 GLU B O 1
ATOM 1541 N N . TRP B 1 80 ? -2.979 -2.703 -8.844 1 97.81 80 TRP B N 1
ATOM 1542 C CA . TRP B 1 80 ? -2.896 -2.387 -10.266 1 97.81 80 TRP B CA 1
ATOM 1543 C C . TRP B 1 80 ? -3.65 -1.099 -10.586 1 97.81 80 TRP B C 1
ATOM 1545 O O . TRP B 1 80 ? -4.875 -1.044 -10.461 1 97.81 80 TRP B O 1
ATOM 1555 N N . GLY B 1 81 ? -2.965 -0.065 -10.969 1 98.12 81 GLY B N 1
ATOM 1556 C CA . GLY B 1 81 ? -3.521 1.177 -11.484 1 98.12 81 GLY B CA 1
ATOM 1557 C C . GLY B 1 81 ? -4.148 2.041 -10.406 1 98.12 81 GLY B C 1
ATOM 1558 O O . GLY B 1 81 ? -4.98 2.9 -10.703 1 98.12 81 GLY B O 1
ATOM 1559 N N . SER B 1 82 ? -3.818 1.74 -9.211 1 98.69 82 SER B N 1
ATOM 1560 C CA . SER B 1 82 ? -4.488 2.486 -8.156 1 98.69 82 SER B CA 1
ATOM 1561 C C . SER B 1 82 ? -3.629 2.553 -6.895 1 98.69 82 SER B C 1
ATOM 1563 O O . SER B 1 82 ? -2.928 1.594 -6.566 1 98.69 82 SER B O 1
ATOM 1565 N N . VAL B 1 83 ? -3.688 3.688 -6.176 1 98.94 83 VAL B N 1
ATOM 1566 C CA . VAL B 1 83 ? -3.113 3.842 -4.844 1 98.94 83 VAL B CA 1
ATOM 1567 C C . VAL B 1 83 ? -4.121 4.523 -3.922 1 98.94 83 VAL B C 1
ATOM 1569 O O . VAL B 1 83 ? -4.598 5.621 -4.215 1 98.94 83 VAL B O 1
ATOM 1572 N N . LYS B 1 84 ? -4.523 3.879 -2.871 1 98.94 84 LYS B N 1
ATOM 1573 C CA . LYS B 1 84 ? -5.281 4.516 -1.799 1 98.94 84 LYS B CA 1
ATOM 1574 C C . LYS B 1 84 ? -4.355 5.062 -0.72 1 98.94 84 LYS B C 1
ATOM 1576 O O . LYS B 1 84 ? -3.506 4.336 -0.196 1 98.94 84 LYS B O 1
ATOM 1581 N N . VAL B 1 85 ? -4.516 6.297 -0.468 1 98.94 85 VAL B N 1
ATOM 1582 C CA . VAL B 1 85 ? -3.682 6.977 0.516 1 98.94 85 VAL B CA 1
ATOM 1583 C C . VAL B 1 85 ? -4.512 7.312 1.753 1 98.94 85 VAL B C 1
ATOM 1585 O O . VAL B 1 85 ? -5.625 7.832 1.641 1 98.94 85 VAL B O 1
ATOM 1588 N N . SER B 1 86 ? -3.986 6.988 2.91 1 98.94 86 SER B N 1
ATOM 1589 C CA . SER B 1 86 ? -4.629 7.285 4.188 1 98.94 86 SER B CA 1
ATOM 1590 C C . SER B 1 86 ? -3.691 8.062 5.105 1 98.94 86 SER B C 1
ATOM 1592 O O . SER B 1 86 ? -2.582 7.613 5.395 1 98.94 86 SER B O 1
ATOM 1594 N N . TRP B 1 87 ? -4.137 9.203 5.508 1 98.81 87 TRP B N 1
ATOM 1595 C CA . TRP B 1 87 ? -3.387 10.031 6.445 1 98.81 87 TRP B CA 1
ATOM 1596 C C . TRP B 1 87 ? -4.094 10.109 7.797 1 98.81 87 TRP B C 1
ATOM 1598 O O . TRP B 1 87 ? -5.297 10.367 7.859 1 98.81 87 TRP B O 1
ATOM 1608 N N . TRP B 1 88 ? -3.424 9.875 8.859 1 98.25 88 TRP B N 1
ATOM 1609 C CA . TRP B 1 88 ? -3.801 10.164 10.242 1 98.25 88 TRP B CA 1
ATOM 1610 C C . TRP B 1 88 ? -2.57 10.211 11.141 1 98.25 88 TRP B C 1
ATOM 1612 O O . TRP B 1 88 ? -1.48 9.805 10.734 1 98.25 88 TRP B O 1
ATOM 1622 N N . THR B 1 89 ? -2.725 10.719 12.25 1 97.69 89 THR B N 1
ATOM 1623 C CA . THR B 1 89 ? -1.626 10.781 13.211 1 97.69 89 THR B CA 1
ATOM 1624 C C . THR B 1 89 ? -1.734 9.648 14.227 1 97.69 89 THR B C 1
ATOM 1626 O O . THR B 1 89 ? -2.648 9.641 15.055 1 97.69 89 THR B O 1
ATOM 1629 N N . HIS B 1 90 ? -0.756 8.75 14.117 1 94.94 90 HIS B N 1
ATOM 1630 C CA . HIS B 1 90 ? -0.748 7.555 14.953 1 94.94 90 HIS B CA 1
ATOM 1631 C C . HIS B 1 90 ? -0.673 7.914 16.422 1 94.94 90 HIS B C 1
ATOM 1633 O O . HIS B 1 90 ? -1.386 7.332 17.25 1 94.94 90 HIS B O 1
ATOM 1639 N N . ALA B 1 91 ? 0.105 8.914 16.781 1 94.31 91 ALA B N 1
ATOM 1640 C CA . ALA B 1 91 ? 0.41 9.266 18.156 1 94.31 91 ALA B CA 1
ATOM 1641 C C . ALA B 1 91 ? -0.846 9.711 18.906 1 94.31 91 ALA B C 1
ATOM 1643 O O . ALA B 1 91 ? -0.931 9.586 20.125 1 94.31 91 ALA B O 1
ATOM 1644 N N . ILE B 1 92 ? -1.846 10.211 18.234 1 95.81 92 ILE B N 1
ATOM 1645 C CA . ILE B 1 92 ? -3.041 10.734 18.891 1 95.81 92 ILE B CA 1
ATOM 1646 C C . ILE B 1 92 ? -4.266 9.945 18.422 1 95.81 92 ILE B C 1
ATOM 1648 O O . ILE B 1 92 ? -5.402 10.312 18.734 1 95.81 92 ILE B O 1
ATOM 1652 N N . ALA B 1 93 ? -4.062 8.953 17.594 1 95.12 93 ALA B N 1
ATOM 1653 C CA . ALA B 1 93 ? -5.125 8.117 17.031 1 95.12 93 ALA B CA 1
ATOM 1654 C C . ALA B 1 93 ? -6.23 8.977 16.422 1 95.12 93 ALA B C 1
ATOM 1656 O O . ALA B 1 93 ? -7.41 8.781 16.719 1 95.12 93 ALA B O 1
ATOM 1657 N N . GLY B 1 94 ? -5.793 9.953 15.602 1 97.06 94 GLY B N 1
ATOM 1658 C CA . GLY B 1 94 ? -6.75 10.891 15.039 1 97.06 94 GLY B CA 1
ATOM 1659 C C . GLY B 1 94 ? -6.133 11.844 14.031 1 97.06 94 GLY B C 1
ATOM 1660 O O . GLY B 1 94 ? -5.07 11.562 13.477 1 97.06 94 GLY B O 1
ATOM 1661 N N . LEU B 1 95 ? -6.926 12.891 13.805 1 98.25 95 LEU B N 1
ATOM 1662 C CA . LEU B 1 95 ? -6.492 13.828 12.773 1 98.25 95 LEU B CA 1
ATOM 1663 C C . LEU B 1 95 ? -5.793 15.039 13.398 1 98.25 95 LEU B C 1
ATOM 1665 O O . LEU B 1 95 ? -6.289 15.609 14.375 1 98.25 95 LEU B O 1
ATOM 1669 N N . HIS B 1 96 ? -4.668 15.344 12.906 1 98.12 96 HIS B N 1
ATOM 1670 C CA . HIS B 1 96 ? -3.873 16.531 13.156 1 98.12 96 HIS B CA 1
ATOM 1671 C C . HIS B 1 96 ? -3.777 17.406 11.906 1 98.12 96 HIS B C 1
ATOM 1673 O O . HIS B 1 96 ? -4.004 16.922 10.789 1 98.12 96 HIS B O 1
ATOM 1679 N N . ARG B 1 97 ? -3.484 18.609 12.07 1 97.31 97 ARG B N 1
ATOM 1680 C CA . ARG B 1 97 ? -3.32 19.5 10.922 1 97.31 97 ARG B CA 1
ATOM 1681 C C . ARG B 1 97 ? -2.324 18.922 9.922 1 97.31 97 ARG B C 1
ATOM 1683 O O . ARG B 1 97 ? -2.486 19.094 8.711 1 97.31 97 ARG B O 1
ATOM 1690 N N . ASN B 1 98 ? -1.241 18.25 10.391 1 98.31 98 ASN B N 1
ATOM 1691 C CA . ASN B 1 98 ? -0.275 17.562 9.531 1 98.31 98 ASN B CA 1
ATOM 1692 C C . ASN B 1 98 ? -0.968 16.75 8.445 1 98.31 98 ASN B C 1
ATOM 1694 O O . ASN B 1 98 ? -0.5 16.688 7.312 1 98.31 98 ASN B O 1
ATOM 1698 N N . ASP B 1 99 ? -2.025 16.125 8.828 1 98.56 99 ASP B N 1
ATOM 1699 C CA . ASP B 1 99 ? -2.709 15.211 7.926 1 98.56 99 ASP B CA 1
ATOM 1700 C C . ASP B 1 99 ? -3.336 15.969 6.754 1 98.56 99 ASP B C 1
ATOM 1702 O O . ASP B 1 99 ? -3.316 15.484 5.617 1 98.56 99 ASP B O 1
ATOM 1706 N N . PHE B 1 100 ? -3.873 17.094 7.008 1 98.69 100 PHE B N 1
ATOM 1707 C CA . PHE B 1 100 ? -4.461 17.938 5.965 1 98.69 100 PHE B CA 1
ATOM 1708 C C . PHE B 1 100 ? -3.379 18.516 5.062 1 98.69 100 PHE B C 1
ATOM 1710 O O . PHE B 1 100 ? -3.549 18.578 3.842 1 98.69 100 PHE B O 1
ATOM 1717 N N . VAL B 1 101 ? -2.299 18.891 5.66 1 98.5 101 VAL B N 1
ATOM 1718 C CA . VAL B 1 101 ? -1.157 19.391 4.898 1 98.5 101 VAL B CA 1
ATOM 1719 C C . VAL B 1 101 ? -0.674 18.312 3.93 1 98.5 101 VAL B C 1
ATOM 1721 O O . VAL B 1 101 ? -0.516 18.578 2.734 1 98.5 101 VAL B O 1
ATOM 1724 N N . MET B 1 102 ? -0.548 17.125 4.422 1 98.75 102 MET B N 1
ATOM 1725 C CA . MET B 1 102 ? -0.015 16.047 3.598 1 98.75 102 MET B CA 1
ATOM 1726 C C . MET B 1 102 ? -1.022 15.625 2.533 1 98.75 102 MET B C 1
ATOM 1728 O O . MET B 1 102 ? -0.639 15.242 1.425 1 98.75 102 MET B O 1
ATOM 1732 N N . ALA B 1 103 ? -2.281 15.664 2.844 1 98.81 103 ALA B N 1
ATOM 1733 C CA . ALA B 1 103 ? -3.314 15.391 1.848 1 98.81 103 ALA B CA 1
ATOM 1734 C C . ALA B 1 103 ? -3.217 16.359 0.677 1 98.81 103 ALA B C 1
ATOM 1736 O O . ALA B 1 103 ? -3.25 15.953 -0.485 1 98.81 103 ALA B O 1
ATOM 1737 N N . ALA B 1 104 ? -3.064 17.625 1 1 98.69 104 ALA B N 1
ATOM 1738 C CA . ALA B 1 104 ? -2.932 18.641 -0.038 1 98.69 104 ALA B CA 1
ATOM 1739 C C . ALA B 1 104 ? -1.673 18.422 -0.87 1 98.69 104 ALA B C 1
ATOM 1741 O O . ALA B 1 104 ? -1.702 18.531 -2.098 1 98.69 104 ALA B O 1
ATOM 1742 N N . LYS B 1 105 ? -0.624 18.094 -0.195 1 98.62 105 LYS B N 1
ATOM 1743 C CA . LYS B 1 105 ? 0.618 17.812 -0.91 1 98.62 105 LYS B CA 1
ATOM 1744 C C . LYS B 1 105 ? 0.472 16.594 -1.804 1 98.62 105 LYS B C 1
ATOM 1746 O O . LYS B 1 105 ? 1.039 16.531 -2.896 1 98.62 105 LYS B O 1
ATOM 1751 N N . THR B 1 106 ? -0.201 15.609 -1.346 1 98.81 106 THR B N 1
ATOM 1752 C CA . THR B 1 106 ? -0.457 14.422 -2.158 1 98.81 106 THR B CA 1
ATOM 1753 C C . THR B 1 106 ? -1.233 14.789 -3.42 1 98.81 106 THR B C 1
ATOM 1755 O O . THR B 1 106 ? -0.937 14.289 -4.508 1 98.81 106 THR B O 1
ATOM 1758 N N . ASP B 1 107 ? -2.227 15.68 -3.275 1 98.5 107 ASP B N 1
ATOM 1759 C CA . ASP B 1 107 ? -2.961 16.172 -4.438 1 98.5 107 ASP B CA 1
ATOM 1760 C C . ASP B 1 107 ? -2.018 16.812 -5.449 1 98.5 107 ASP B C 1
ATOM 1762 O O . ASP B 1 107 ? -2.164 16.625 -6.656 1 98.5 107 ASP B O 1
ATOM 1766 N N . ALA B 1 108 ? -1.118 17.594 -4.977 1 97.94 108 ALA B N 1
ATOM 1767 C CA . ALA B 1 108 ? -0.162 18.266 -5.855 1 97.94 108 ALA B CA 1
ATOM 1768 C C . ALA B 1 108 ? 0.715 17.25 -6.586 1 97.94 108 ALA B C 1
ATOM 1770 O O . ALA B 1 108 ? 0.978 17.406 -7.781 1 97.94 108 ALA B O 1
ATOM 1771 N N . ILE B 1 109 ? 1.17 16.266 -5.883 1 98.5 109 ILE B N 1
ATOM 1772 C CA . ILE B 1 109 ? 1.964 15.203 -6.484 1 98.5 109 ILE B CA 1
ATOM 1773 C C . ILE B 1 109 ? 1.146 14.492 -7.562 1 98.5 109 ILE B C 1
ATOM 1775 O O . ILE B 1 109 ? 1.647 14.227 -8.656 1 98.5 109 ILE B O 1
ATOM 1779 N N . ALA B 1 110 ? -0.096 14.133 -7.227 1 98.62 110 ALA B N 1
ATOM 1780 C CA . ALA B 1 110 ? -0.986 13.453 -8.164 1 98.62 110 ALA B CA 1
ATOM 1781 C C . ALA B 1 110 ? -1.157 14.258 -9.445 1 98.62 110 ALA B C 1
ATOM 1783 O O . ALA B 1 110 ? -1.14 13.703 -10.547 1 98.62 110 ALA B O 1
ATOM 1784 N N . ALA B 1 111 ? -1.327 15.57 -9.289 1 97.69 111 ALA B N 1
ATOM 1785 C CA . ALA B 1 111 ? -1.492 16.453 -10.438 1 97.69 111 ALA B CA 1
ATOM 1786 C C . ALA B 1 111 ? -0.26 16.422 -11.336 1 97.69 111 ALA B C 1
ATOM 1788 O O . ALA B 1 111 ? -0.378 16.5 -12.562 1 97.69 111 ALA B O 1
ATOM 1789 N N . GLN B 1 112 ? 0.882 16.312 -10.781 1 97.06 112 GLN B N 1
ATOM 1790 C CA . GLN B 1 112 ? 2.139 16.312 -11.523 1 97.06 112 GLN B CA 1
ATOM 1791 C C . GLN B 1 112 ? 2.277 15.047 -12.367 1 97.06 112 GLN B C 1
ATOM 1793 O O . GLN B 1 112 ? 2.898 15.07 -13.43 1 97.06 112 GLN B O 1
ATOM 1798 N N . VAL B 1 113 ? 1.671 13.938 -11.906 1 95.88 113 VAL B N 1
ATOM 1799 C CA . VAL B 1 113 ? 1.913 12.672 -12.594 1 95.88 113 VAL B CA 1
ATOM 1800 C C . VAL B 1 113 ? 0.657 12.25 -13.352 1 95.88 113 VAL B C 1
ATOM 1802 O O . VAL B 1 113 ? 0.617 11.172 -13.945 1 95.88 113 VAL B O 1
ATOM 1805 N N . GLY B 1 114 ? -0.372 13.047 -13.25 1 94.38 114 GLY B N 1
ATOM 1806 C CA . GLY B 1 114 ? -1.596 12.773 -13.992 1 94.38 114 GLY B CA 1
ATOM 1807 C C . GLY B 1 114 ? -2.482 11.742 -13.32 1 94.38 114 GLY B C 1
ATOM 1808 O O . GLY B 1 114 ? -3.244 11.047 -13.992 1 94.38 114 GLY B O 1
ATOM 1809 N N . ALA B 1 115 ? -2.285 11.586 -12.016 1 94.81 115 ALA B N 1
ATOM 1810 C CA . ALA B 1 115 ? -3.16 10.703 -11.242 1 94.81 115 ALA B CA 1
ATOM 1811 C C . ALA B 1 115 ? -4.449 11.422 -10.852 1 94.81 115 ALA B C 1
ATOM 1813 O O . ALA B 1 115 ? -4.445 12.625 -10.586 1 94.81 115 ALA B O 1
ATOM 1814 N N . VAL B 1 116 ? -5.555 10.617 -10.875 1 89.75 116 VAL B N 1
ATOM 1815 C CA . VAL B 1 116 ? -6.82 11.289 -10.578 1 89.75 116 VAL B CA 1
ATOM 1816 C C . VAL B 1 116 ? -7.562 10.531 -9.484 1 89.75 116 VAL B C 1
ATOM 1818 O O . VAL B 1 116 ? -7.367 9.32 -9.312 1 89.75 116 VAL B O 1
#

Sequence (232 aa):
MNLTEQRCTACRPDAPRVGAAEIAELHPQIPAWRIVEIEGTPRLERQFRLRDFREAIAFTVRVGEEAEAEGHHPALLTEWGSVKVSWWTHAIAGLHRNDFVMAAKTDAIAAQVGAVMNLTEQRCTACRPDAPRVGAAEIAELHPQIPAWRIVEIEGTPRLERQFRLRDFREAIAFTVRVGEEAEAEGHHPALLTEWGSVKVSWWTHAIAGLHRNDFVMAAKTDAIAAQVGAV

Secondary structure (DSSP, 8-state):
--GGG--PPPP-TTPPPP-HHHHHHHGGGSTT-EEEEETTEEEEEEEEE-SSHHHHHHHHHHHHHHHHHHT---EEEEETTEEEEEE-BGGGTB--HHHHHHHHHHHHHHHHHT--/--GGG--PPPP-TTPPPP-HHHHHHHGGGSTT-EEEEETTEEEEEEEEE-SSHHHHHHHHHHHHHHHHHHT---EEEEETTEEEEEE-BGGGTB--HHHHHHHHHHHHHHHHHT--

InterPro domains:
  IPR001533 Pterin 4 alpha carbinolamine dehydratase [MF_00434] (15-110)
  IPR001533 Pterin 4 alpha carbinolamine dehydratase [PF01329] (20-109)
  IPR036428 Pterin 4 alpha carbinolamine dehydratase superfamily [G3DSA:3.30.1360.20] (14-113)
  IPR036428 Pterin 4 alpha carbinolamine dehydratase superfamily [SSF55248] (15-110)
  IPR050376 Pterin-4-alpha-carbinolamine dehydratase [PTHR42805] (1-115)

pLDDT: mean 96.67, std 4.14, range [64.44, 98.94]

Organism: Gloeobacter violaceus (strain ATCC 29082 / PCC 7421) (NCBI:txid251221)

Solvent-accessible surface area (backbone atoms only — not comparable to full-atom values): 12372 Å² total; per-residue (Å²): 132,63,47,62,77,57,77,53,68,86,84,42,66,80,51,68,64,61,46,74,69,51,45,67,62,52,46,72,76,40,69,80,50,40,81,44,72,57,94,84,24,43,31,40,36,39,71,34,40,39,90,33,45,70,52,16,52,51,49,52,50,52,51,48,50,52,23,60,76,46,69,50,70,46,41,38,38,34,30,77,18,22,35,36,40,35,31,41,36,76,66,59,53,21,46,31,65,50,34,55,28,50,51,35,40,46,52,54,53,28,60,76,72,68,37,79,132,63,46,62,76,57,77,54,67,86,85,39,67,80,52,68,64,60,47,74,68,52,45,66,63,51,46,72,75,40,69,80,49,39,82,44,73,55,95,83,24,44,29,43,36,40,70,33,39,39,90,32,45,69,53,18,52,51,48,51,49,52,51,46,52,52,22,60,75,47,68,51,69,45,41,38,39,34,29,76,18,22,34,36,41,34,29,39,35,76,67,60,52,21,46,30,66,50,33,55,28,50,51,34,40,46,51,55,54,27,60,74,72,68,37,79

Radius of gyration: 18.93 Å; Cα contacts (8 Å, |Δi|>4): 427; chains: 2; bounding box: 33×61×41 Å